Protein AF-A0A4Z2ED26-F1 (afdb_monomer_lite)

Secondary structure (DSSP, 8-state):
-------HHHHHHHHHH----TT-HHHHHHHHHHHHHHHHHHGGG--HHHHHHHHHHHHHHHHTTSS------TTTTT-TT--GGGGHHHHHHHHHHHHHHHHHTSGGGTTSS-HHHHHHHHHHHHHHHHHHHHHHHHTTS-TTTTSS----S--TT-HHHHHHHHHHHHHHHHHHHHH-TTSS-HHHHHHHHHHHHHHHHT-S-HHHHHHHHHHHHHTTSPP-

Foldseek 3Di:
DQDDDDDPVNLVVCLVPDDFDPVDVVRLVVVLVVVLVVCLVCLLVDDLVRLVVVLVSLLSCVVVVSHDQDQPPVCVVVVVVDPCVLLSSLSSSLSSLVSSVCVCVDPVNVPVDDPVSVVSSVVSNVVSVVVSVVVVVVSQDDPVVPDDDDQDDDPPPCLVVLLVVLVVVLVVLQVVCVVPVPPDDPVRLVVNLVVLLVSLVNRPDPVSSVVSNVSSVCRPDPDD

Radius of gyration: 24.35 Å; chains: 1; bounding box: 48×48×73 Å

Organism: NCBI:txid230148

InterPro domains:
  IPR033265 Gem-associated protein 4 [PTHR15571] (1-219)

pLDDT: mean 79.12, std 15.15, range [31.62, 93.5]

Structure (mmCIF, N/CA/C/O backbone):
data_AF-A0A4Z2ED26-F1
#
_entry.id   AF-A0A4Z2ED26-F1
#
loop_
_atom_site.group_PDB
_atom_site.id
_atom_site.type_symbol
_atom_site.label_atom_id
_atom_site.label_alt_id
_atom_site.label_comp_id
_atom_site.label_asym_id
_atom_site.label_entity_id
_atom_site.label_seq_id
_atom_site.pdbx_PDB_ins_code
_atom_site.Cartn_x
_atom_site.Cartn_y
_atom_site.Cartn_z
_atom_site.occupancy
_atom_site.B_iso_or_equiv
_atom_site.auth_seq_id
_atom_site.auth_comp_id
_atom_site.auth_asym_id
_atom_site.auth_atom_id
_atom_site.pdbx_PDB_model_num
ATOM 1 N N . MET A 1 1 ? 15.091 1.367 -22.591 1.00 44.25 1 MET A N 1
ATOM 2 C CA . MET A 1 1 ? 14.458 0.558 -23.655 1.00 44.25 1 MET A CA 1
ATOM 3 C C . MET A 1 1 ? 13.152 0.011 -23.095 1.00 44.25 1 MET A C 1
ATOM 5 O O . MET A 1 1 ? 13.158 -0.549 -22.008 1.00 44.25 1 MET A O 1
ATOM 9 N N . GLU A 1 2 ? 12.028 0.287 -23.745 1.00 51.19 2 GLU A N 1
ATOM 10 C CA . GLU A 1 2 ? 10.680 0.079 -23.204 1.00 51.19 2 GLU A CA 1
ATOM 11 C C . GLU A 1 2 ? 10.112 -1.284 -23.676 1.00 51.19 2 GLU A C 1
ATOM 13 O O . GLU A 1 2 ? 9.515 -1.371 -24.739 1.00 51.19 2 GLU A O 1
ATOM 18 N N . VAL A 1 3 ? 10.304 -2.369 -22.909 1.00 52.06 3 VAL A N 1
ATOM 19 C CA . VAL A 1 3 ? 10.152 -3.768 -23.401 1.00 52.06 3 VAL A CA 1
ATOM 20 C C . VAL A 1 3 ? 8.697 -4.287 -23.479 1.00 52.06 3 VAL A C 1
ATOM 22 O O . VAL A 1 3 ? 8.450 -5.353 -24.023 1.00 52.06 3 VAL A O 1
ATOM 25 N N . CYS A 1 4 ? 7.691 -3.556 -22.984 1.00 54.16 4 CYS A N 1
ATOM 26 C CA . CYS A 1 4 ? 6.299 -4.057 -22.987 1.00 54.16 4 CYS A CA 1
ATOM 27 C C . CYS A 1 4 ? 5.235 -2.964 -23.190 1.00 54.16 4 CYS A C 1
ATOM 29 O O . CYS A 1 4 ? 5.036 -2.135 -22.301 1.00 54.16 4 CYS A O 1
ATOM 31 N N . VAL A 1 5 ? 4.567 -2.957 -24.348 1.00 62.47 5 VAL A N 1
ATOM 32 C CA . VAL A 1 5 ? 3.506 -2.004 -24.733 1.00 62.47 5 VAL A CA 1
ATOM 33 C C . VAL A 1 5 ? 2.159 -2.734 -24.725 1.00 62.47 5 VAL A C 1
ATOM 35 O O . VAL A 1 5 ? 1.570 -2.997 -25.766 1.00 62.47 5 VAL A O 1
ATOM 38 N N . ALA A 1 6 ? 1.673 -3.123 -23.547 1.00 67.56 6 ALA A N 1
ATOM 39 C CA . ALA A 1 6 ? 0.309 -3.637 -23.438 1.00 67.56 6 ALA A CA 1
ATOM 40 C C . ALA A 1 6 ? -0.688 -2.467 -23.546 1.00 67.56 6 ALA A C 1
ATOM 42 O O . ALA A 1 6 ? -0.529 -1.450 -22.860 1.00 67.56 6 ALA A O 1
ATOM 43 N N . SER A 1 7 ? -1.695 -2.599 -24.415 1.00 80.25 7 SER A N 1
ATOM 44 C CA . SER A 1 7 ? -2.823 -1.664 -24.486 1.00 80.25 7 SER A CA 1
ATOM 45 C C . SER A 1 7 ? -3.752 -1.840 -23.280 1.00 80.25 7 SER A C 1
ATOM 47 O O . SER A 1 7 ? -3.788 -2.904 -22.654 1.00 80.25 7 SER A O 1
ATOM 49 N N . ASP A 1 8 ? -4.550 -0.818 -22.966 1.00 79.12 8 ASP A N 1
ATOM 50 C CA . ASP A 1 8 ? -5.513 -0.890 -21.856 1.00 79.12 8 ASP A CA 1
ATOM 51 C C . ASP A 1 8 ? -6.609 -1.941 -22.103 1.00 79.12 8 ASP A C 1
ATOM 53 O O . ASP A 1 8 ? -7.087 -2.581 -21.160 1.00 79.12 8 ASP A O 1
ATOM 57 N N . SER A 1 9 ? -6.959 -2.177 -23.374 1.00 83.88 9 SER A N 1
ATOM 58 C CA . SER A 1 9 ? -7.877 -3.243 -23.785 1.00 83.88 9 SER A CA 1
ATOM 59 C C . SER A 1 9 ? -7.298 -4.626 -23.494 1.00 83.88 9 SER A C 1
ATOM 61 O O . SER A 1 9 ? -7.953 -5.426 -22.831 1.00 83.88 9 SER A O 1
ATOM 63 N N . LEU A 1 10 ? -6.046 -4.879 -23.893 1.00 84.25 10 LEU A N 1
ATOM 64 C CA . LEU A 1 10 ? -5.367 -6.147 -23.635 1.00 84.25 10 LEU A CA 1
ATOM 65 C C . LEU A 1 10 ? -5.203 -6.389 -22.132 1.00 84.25 10 LEU A C 1
ATOM 67 O O . LEU A 1 10 ? -5.524 -7.471 -21.652 1.00 84.25 10 LEU A O 1
ATOM 71 N N . CYS A 1 11 ? -4.772 -5.374 -21.378 1.00 82.50 11 CYS A N 1
ATOM 72 C CA . CYS A 1 11 ? -4.668 -5.452 -19.921 1.00 82.50 11 CYS A CA 1
ATOM 73 C C . CYS A 1 11 ? -6.018 -5.816 -19.283 1.00 82.50 11 CYS A C 1
ATOM 75 O O . CYS A 1 11 ? -6.097 -6.692 -18.421 1.00 82.50 11 CYS A O 1
ATOM 77 N N . SER A 1 12 ? -7.102 -5.191 -19.746 1.00 85.12 12 SER A N 1
ATOM 78 C CA . SER A 1 12 ? -8.444 -5.469 -19.237 1.00 85.12 12 SER A CA 1
ATOM 79 C C . SER A 1 12 ? -8.924 -6.876 -19.573 1.00 85.12 12 SER A C 1
ATOM 81 O O . SER A 1 12 ? -9.471 -7.529 -18.686 1.00 85.12 12 SER A O 1
ATOM 83 N N . SER A 1 13 ? -8.672 -7.363 -20.790 1.00 88.62 13 SER A N 1
ATOM 84 C CA . SER A 1 13 ? -8.974 -8.743 -21.185 1.00 88.62 13 SER A CA 1
ATOM 85 C C . SER A 1 13 ? -8.155 -9.755 -20.385 1.00 88.62 13 SER A C 1
ATOM 87 O O . SER A 1 13 ? -8.716 -10.717 -19.874 1.00 88.62 13 SER A O 1
ATOM 89 N N . MET A 1 14 ? -6.851 -9.522 -20.202 1.00 89.19 14 MET A N 1
ATOM 90 C CA . MET A 1 14 ? -5.991 -10.399 -19.400 1.00 89.19 14 MET A CA 1
ATOM 91 C C . MET A 1 14 ? -6.465 -10.482 -17.948 1.00 89.19 14 MET A C 1
ATOM 93 O O . MET A 1 14 ? -6.533 -11.573 -17.392 1.00 89.19 14 MET A O 1
ATOM 97 N N . LEU A 1 15 ? -6.833 -9.347 -17.343 1.00 86.88 15 LEU A N 1
ATOM 98 C CA . LEU A 1 15 ? -7.369 -9.313 -15.980 1.00 86.88 15 LEU A CA 1
ATOM 99 C C . LEU A 1 15 ? -8.742 -9.987 -15.871 1.00 86.88 15 LEU A C 1
ATOM 101 O O . LEU A 1 15 ? -9.016 -10.609 -14.852 1.00 86.88 15 LEU A O 1
ATOM 105 N N . ALA A 1 16 ? -9.594 -9.873 -16.893 1.00 87.69 16 ALA A N 1
ATOM 106 C CA . ALA A 1 16 ? -10.905 -10.525 -16.917 1.00 87.69 16 ALA A CA 1
ATOM 107 C C . ALA A 1 16 ?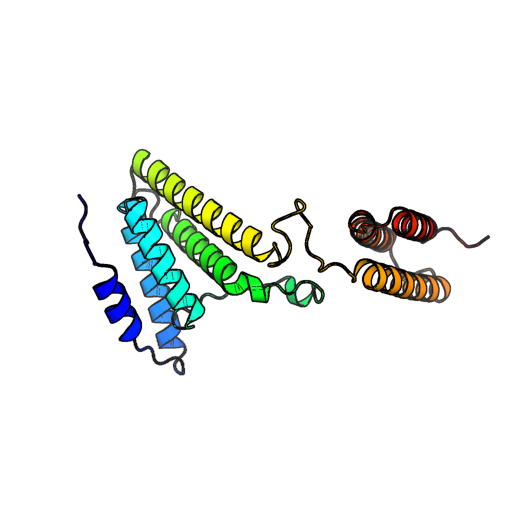 -10.800 -12.051 -17.079 1.00 87.69 16 ALA A C 1
ATOM 109 O O . ALA A 1 16 ? -11.601 -12.785 -16.507 1.00 87.69 16 ALA A O 1
ATOM 110 N N . SER A 1 17 ? -9.804 -12.522 -17.830 1.00 89.56 17 SER A N 1
ATOM 111 C CA . SER A 1 17 ? -9.561 -13.950 -18.062 1.00 89.56 17 SER A CA 1
ATOM 112 C C . SER A 1 17 ? -8.717 -14.615 -16.971 1.00 89.56 17 SER A C 1
ATOM 114 O O . SER A 1 17 ? -8.594 -15.840 -16.957 1.00 89.56 17 SER A O 1
ATOM 116 N N . LEU A 1 18 ? -8.102 -13.838 -16.074 1.00 90.06 18 LEU A N 1
ATOM 117 C CA . LEU A 1 18 ? -7.271 -14.372 -15.002 1.00 90.06 18 LEU A CA 1
ATOM 118 C C . LEU A 1 18 ? -8.138 -15.135 -13.993 1.00 90.06 18 LEU A C 1
ATOM 120 O O . LEU A 1 18 ? -8.914 -14.544 -13.244 1.00 90.06 18 LEU A O 1
ATOM 124 N N . SER A 1 19 ? -7.955 -16.453 -13.940 1.00 86.62 19 SER A N 1
ATOM 125 C CA . SER A 1 19 ? -8.603 -17.330 -12.967 1.00 86.62 19 SER A CA 1
ATOM 126 C C . SER A 1 19 ? -7.571 -17.896 -12.000 1.00 86.62 19 SER A C 1
ATOM 128 O O . SER A 1 19 ? -6.520 -18.392 -12.407 1.00 86.62 19 SER A O 1
ATOM 130 N N . LEU A 1 20 ? -7.878 -17.816 -10.710 1.00 87.12 20 LEU A N 1
ATOM 131 C CA . LEU A 1 20 ? -7.061 -18.342 -9.626 1.00 87.12 20 LEU A CA 1
ATOM 132 C C . LEU A 1 20 ? -7.967 -19.159 -8.710 1.00 87.12 20 LEU A C 1
ATOM 134 O O . LEU A 1 20 ? -9.018 -18.675 -8.287 1.00 87.12 20 LEU A O 1
ATOM 138 N N . ASP A 1 21 ? -7.563 -20.383 -8.378 1.00 84.00 21 ASP A N 1
ATOM 139 C CA . ASP A 1 21 ? -8.302 -21.192 -7.410 1.00 84.00 21 ASP A CA 1
ATOM 140 C C . ASP A 1 21 ? -8.094 -20.645 -5.991 1.00 84.00 21 ASP A C 1
ATOM 142 O O . ASP A 1 21 ? -7.131 -20.971 -5.297 1.00 84.00 21 ASP A O 1
ATOM 146 N N . ARG A 1 22 ? -9.026 -19.793 -5.562 1.00 82.19 22 ARG A N 1
ATOM 147 C CA . ARG A 1 22 ? -9.004 -19.107 -4.261 1.00 82.19 22 ARG A CA 1
ATOM 148 C C . ARG A 1 22 ? -9.249 -20.041 -3.079 1.00 82.19 22 ARG A C 1
ATOM 150 O O . ARG A 1 22 ? -9.033 -19.630 -1.942 1.00 82.19 22 ARG A O 1
ATOM 157 N N . ARG A 1 23 ? -9.720 -21.269 -3.326 1.00 83.56 23 ARG A N 1
ATOM 158 C CA . ARG A 1 23 ? -9.947 -22.271 -2.273 1.00 83.56 23 ARG A CA 1
ATOM 159 C C . ARG A 1 23 ? -8.646 -22.955 -1.868 1.00 83.56 23 ARG A C 1
ATOM 161 O O . ARG A 1 23 ? -8.572 -23.521 -0.783 1.00 83.56 23 ARG A O 1
ATOM 168 N N . ARG A 1 24 ? -7.621 -22.886 -2.724 1.00 84.00 24 ARG A N 1
ATOM 169 C CA . ARG A 1 24 ? -6.299 -23.456 -2.475 1.00 84.00 24 ARG A CA 1
ATOM 170 C C . ARG A 1 24 ? -5.335 -22.365 -2.001 1.00 84.00 24 ARG A C 1
ATOM 172 O O . ARG A 1 24 ? -4.843 -21.599 -2.833 1.00 84.00 24 ARG A O 1
ATOM 179 N N . PRO A 1 25 ? -5.023 -22.289 -0.693 1.00 82.19 25 PRO A N 1
ATOM 180 C CA . PRO A 1 25 ? -4.182 -21.220 -0.152 1.00 82.19 25 PRO A CA 1
ATOM 181 C C . PRO A 1 25 ? -2.796 -21.180 -0.809 1.00 82.19 25 PRO A C 1
ATOM 183 O O . PRO A 1 25 ? -2.297 -20.097 -1.102 1.00 82.19 25 PRO A O 1
ATOM 186 N N . ASP A 1 26 ? -2.222 -22.336 -1.151 1.00 85.19 26 ASP A N 1
ATOM 187 C CA . ASP A 1 26 ? -0.919 -22.421 -1.823 1.00 85.19 26 ASP A CA 1
ATOM 188 C C . ASP A 1 26 ? -0.900 -21.715 -3.182 1.00 85.19 26 ASP A C 1
ATOM 190 O O . ASP A 1 26 ? 0.080 -21.055 -3.522 1.00 85.19 26 ASP A O 1
ATOM 194 N N . HIS A 1 27 ? -1.988 -21.809 -3.956 1.00 85.25 27 HIS A N 1
ATOM 195 C CA . HIS A 1 27 ? -2.083 -21.165 -5.268 1.00 85.25 27 HIS A CA 1
ATOM 196 C C . HIS A 1 27 ? -2.115 -19.645 -5.118 1.00 85.25 27 HIS A C 1
ATOM 198 O O . HIS A 1 27 ? -1.430 -18.928 -5.847 1.00 85.25 27 HIS A O 1
ATOM 204 N N . VAL A 1 28 ? -2.871 -19.157 -4.133 1.00 83.44 28 VAL A N 1
ATOM 205 C CA . VAL A 1 28 ? -2.961 -17.730 -3.818 1.00 83.44 28 VAL A CA 1
ATOM 206 C C . VAL A 1 28 ? -1.620 -17.193 -3.324 1.00 83.44 28 VAL A C 1
ATOM 208 O O . VAL A 1 28 ? -1.163 -16.154 -3.797 1.00 83.44 28 VAL A O 1
ATOM 211 N N . VAL A 1 29 ? -0.943 -17.921 -2.435 1.00 84.69 29 VAL A N 1
ATOM 212 C CA . VAL A 1 29 ? 0.383 -17.547 -1.927 1.00 84.69 29 VAL A CA 1
ATOM 213 C C . VAL A 1 29 ? 1.425 -17.539 -3.045 1.00 84.69 29 VAL A C 1
ATOM 215 O O . VAL A 1 29 ? 2.211 -16.593 -3.135 1.00 84.69 29 VAL A O 1
ATOM 218 N N . LEU A 1 30 ? 1.440 -18.561 -3.904 1.00 88.50 30 LEU A N 1
ATOM 219 C CA . LEU A 1 30 ? 2.375 -18.641 -5.025 1.00 88.50 30 LEU A CA 1
ATOM 220 C C . LEU A 1 30 ? 2.145 -17.500 -6.021 1.00 88.50 30 LEU A C 1
ATOM 222 O O . LEU A 1 30 ? 3.109 -16.865 -6.448 1.00 88.50 30 LEU A O 1
ATOM 226 N N . PHE A 1 31 ? 0.882 -17.191 -6.328 1.00 90.25 31 PHE A N 1
ATOM 227 C CA . PHE A 1 31 ? 0.524 -16.054 -7.171 1.00 90.25 31 PHE A CA 1
ATOM 228 C C . PHE A 1 31 ? 0.994 -14.727 -6.558 1.00 90.25 31 PHE A C 1
ATOM 230 O O . PHE A 1 31 ? 1.699 -13.969 -7.224 1.00 90.25 31 PHE A O 1
ATOM 237 N N . SER A 1 32 ? 0.702 -14.471 -5.276 1.00 89.56 32 SER A N 1
ATOM 238 C CA . SER A 1 32 ? 1.150 -13.256 -4.579 1.00 89.56 32 SER A CA 1
ATOM 239 C C . SER A 1 32 ? 2.678 -13.118 -4.560 1.00 89.56 32 SER A C 1
ATOM 241 O O . SER A 1 32 ? 3.199 -12.028 -4.800 1.00 89.56 32 SER A O 1
ATOM 243 N N . LYS A 1 33 ? 3.413 -14.216 -4.330 1.00 89.50 33 LYS A N 1
ATOM 244 C CA . LYS A 1 33 ? 4.885 -14.236 -4.403 1.00 89.50 33 LYS A CA 1
ATOM 245 C C . LYS A 1 33 ? 5.386 -13.944 -5.817 1.00 89.50 33 LYS A C 1
ATOM 247 O O . LYS A 1 33 ? 6.295 -13.136 -5.979 1.00 89.50 33 LYS A O 1
ATOM 252 N N . GLY A 1 34 ? 4.783 -14.561 -6.833 1.00 92.31 34 GLY A N 1
ATOM 253 C CA . GLY A 1 34 ? 5.127 -14.324 -8.235 1.00 92.31 34 GLY A CA 1
ATOM 254 C C . GLY A 1 34 ? 4.923 -12.865 -8.642 1.00 92.31 34 GLY A C 1
ATOM 255 O O . GLY A 1 34 ? 5.813 -12.265 -9.242 1.00 92.31 34 GLY A O 1
ATOM 256 N N . VAL A 1 35 ? 3.801 -12.261 -8.241 1.00 93.00 35 VAL A N 1
ATOM 257 C CA . VAL A 1 35 ? 3.529 -10.831 -8.457 1.00 93.00 35 VAL A CA 1
ATOM 258 C C . VAL A 1 35 ? 4.574 -9.957 -7.762 1.00 93.00 35 VAL A C 1
ATOM 260 O O . VAL A 1 35 ? 5.080 -9.022 -8.377 1.00 93.00 35 VAL A O 1
ATOM 263 N N . LEU A 1 36 ? 4.943 -10.265 -6.515 1.00 91.31 36 LEU A N 1
ATOM 264 C CA . LEU A 1 36 ? 5.977 -9.524 -5.786 1.00 91.31 36 LEU A CA 1
ATOM 265 C C . LEU A 1 36 ? 7.333 -9.566 -6.509 1.00 91.31 36 LEU A C 1
ATOM 267 O O . LEU A 1 36 ? 7.963 -8.526 -6.701 1.00 91.31 36 LEU A O 1
ATOM 271 N N . VAL A 1 37 ? 7.757 -10.751 -6.954 1.00 91.69 37 VAL A N 1
ATOM 272 C CA . VAL A 1 37 ? 9.003 -10.920 -7.717 1.00 91.69 37 VAL A CA 1
ATOM 273 C C . VAL A 1 37 ? 8.936 -10.145 -9.035 1.00 91.69 37 VAL A C 1
ATOM 275 O O . VAL A 1 37 ? 9.836 -9.356 -9.327 1.00 91.69 37 VAL A O 1
ATOM 278 N N . ALA A 1 38 ? 7.845 -10.279 -9.792 1.00 92.38 38 ALA A N 1
ATOM 279 C CA . ALA A 1 38 ? 7.652 -9.541 -11.039 1.00 92.38 38 ALA A CA 1
ATOM 280 C C . ALA A 1 38 ? 7.699 -8.017 -10.822 1.00 92.38 38 ALA A C 1
ATOM 282 O O . ALA A 1 38 ? 8.288 -7.291 -11.627 1.00 92.38 38 ALA A O 1
ATOM 283 N N . LEU A 1 39 ? 7.142 -7.514 -9.716 1.00 91.88 39 LEU A N 1
ATOM 284 C CA . LEU A 1 39 ? 7.223 -6.096 -9.359 1.00 91.88 39 LEU A CA 1
ATOM 285 C C . LEU A 1 39 ? 8.662 -5.647 -9.112 1.00 91.88 39 LEU A C 1
ATOM 287 O O . LEU A 1 39 ? 9.077 -4.635 -9.672 1.00 91.88 39 LEU A O 1
ATOM 291 N N . THR A 1 40 ? 9.439 -6.406 -8.337 1.00 89.56 40 THR A N 1
ATOM 292 C CA . THR A 1 40 ? 10.854 -6.069 -8.093 1.00 89.56 40 THR A CA 1
ATOM 293 C C . THR A 1 40 ? 11.709 -6.063 -9.357 1.00 89.56 40 THR A C 1
ATOM 295 O O . THR A 1 40 ? 12.622 -5.250 -9.465 1.00 89.56 40 THR A O 1
ATOM 298 N N . GLN A 1 41 ? 11.387 -6.907 -10.339 1.00 88.62 41 GLN A N 1
ATOM 299 C CA . GLN A 1 41 ? 12.101 -6.967 -11.617 1.00 88.62 41 GLN A CA 1
ATOM 300 C C . GLN A 1 41 ? 11.675 -5.865 -12.597 1.00 88.62 41 GLN A C 1
ATOM 302 O O . GLN A 1 41 ? 12.471 -5.424 -13.424 1.00 88.62 41 GLN A O 1
ATOM 307 N N . THR A 1 42 ? 10.423 -5.409 -12.526 1.00 88.88 42 THR A N 1
ATOM 308 C CA . THR A 1 42 ? 9.877 -4.414 -13.465 1.00 88.88 42 THR A CA 1
ATOM 309 C C . THR A 1 42 ? 10.070 -2.981 -12.995 1.00 88.88 42 THR A C 1
ATOM 311 O O . THR A 1 42 ? 10.399 -2.121 -13.814 1.00 88.88 42 THR A O 1
ATOM 314 N N . LEU A 1 43 ? 9.920 -2.721 -11.693 1.00 89.06 43 LEU A N 1
ATOM 315 C CA . LEU A 1 43 ? 9.990 -1.388 -11.093 1.00 89.06 43 LEU A CA 1
ATOM 316 C C . LEU A 1 43 ? 11.235 -0.583 -11.520 1.00 89.06 43 LEU A C 1
ATOM 318 O O . LEU A 1 43 ? 11.059 0.570 -11.921 1.00 89.06 43 LEU A O 1
ATOM 322 N N . PRO A 1 44 ? 12.462 -1.143 -11.534 1.00 89.19 44 PRO A N 1
ATOM 323 C CA . PRO A 1 44 ? 13.648 -0.373 -11.907 1.00 89.19 44 PRO A CA 1
ATOM 324 C C . PRO A 1 44 ? 13.684 0.062 -13.375 1.00 89.19 44 PRO A C 1
ATOM 326 O O . PRO A 1 44 ? 14.336 1.045 -13.715 1.00 89.19 44 PRO A O 1
ATOM 329 N N . CYS A 1 45 ? 12.957 -0.643 -14.242 1.00 86.94 45 CYS A N 1
ATOM 330 C CA . CYS A 1 45 ? 12.921 -0.402 -15.684 1.00 86.94 45 CYS A CA 1
ATOM 331 C C . CYS A 1 45 ? 11.622 0.287 -16.140 1.00 86.94 45 CYS A C 1
ATOM 333 O O . CYS A 1 45 ? 11.450 0.572 -17.328 1.00 86.94 45 CYS A O 1
ATOM 335 N N . CYS A 1 46 ? 10.678 0.540 -15.228 1.00 87.44 46 CYS A N 1
ATOM 336 C CA . CYS A 1 46 ? 9.399 1.155 -15.560 1.00 87.44 46 CYS A CA 1
ATOM 337 C C . CYS A 1 46 ? 9.545 2.656 -15.838 1.00 87.44 46 CYS A C 1
ATOM 339 O O . CYS A 1 46 ? 10.177 3.388 -15.083 1.00 87.44 46 CYS A O 1
ATOM 341 N N . SER A 1 47 ? 8.869 3.154 -16.873 1.00 89.56 47 SER A N 1
ATOM 342 C CA . SER A 1 47 ? 8.552 4.580 -16.976 1.00 89.56 47 SER A CA 1
ATOM 343 C C . SER A 1 47 ? 7.415 4.946 -16.014 1.00 89.56 47 SER A C 1
ATOM 345 O O . SER A 1 47 ? 6.640 4.084 -15.595 1.00 89.56 47 SER A O 1
ATOM 347 N N . ALA A 1 48 ? 7.275 6.232 -15.676 1.00 89.00 48 ALA A N 1
ATOM 348 C CA . ALA A 1 48 ? 6.237 6.696 -14.749 1.00 89.00 48 ALA A CA 1
ATOM 349 C C . ALA A 1 48 ? 4.810 6.347 -15.219 1.00 89.00 48 ALA A C 1
ATOM 351 O O . ALA A 1 48 ? 3.970 5.939 -14.418 1.00 89.00 48 ALA A O 1
ATOM 352 N N . SER A 1 49 ? 4.538 6.436 -16.525 1.00 88.50 49 SER A N 1
ATOM 353 C CA . SER A 1 49 ? 3.234 6.090 -17.107 1.00 88.50 49 SER A CA 1
ATOM 354 C C . SER A 1 49 ? 2.932 4.589 -17.030 1.00 88.50 49 SER A C 1
ATOM 356 O O . SER A 1 49 ? 1.800 4.193 -16.749 1.00 88.50 49 SER A O 1
ATOM 358 N N . ARG A 1 50 ? 3.935 3.729 -17.252 1.00 87.25 50 ARG A N 1
ATOM 359 C CA . ARG A 1 50 ? 3.804 2.271 -17.090 1.00 87.25 50 ARG A CA 1
ATOM 360 C C . ARG A 1 50 ? 3.624 1.886 -15.637 1.00 87.25 50 ARG A C 1
ATOM 362 O O . ARG A 1 50 ? 2.773 1.057 -15.342 1.00 87.25 50 ARG A O 1
ATOM 369 N N . TRP A 1 51 ? 4.385 2.515 -14.749 1.00 91.19 51 TRP A N 1
ATOM 370 C CA . TRP A 1 51 ? 4.248 2.303 -13.318 1.00 91.19 51 TRP A CA 1
ATOM 371 C C . TRP A 1 51 ? 2.827 2.634 -12.854 1.00 91.19 51 TRP A C 1
ATOM 373 O O . TRP A 1 51 ? 2.186 1.802 -12.222 1.00 91.19 51 TRP A O 1
ATOM 383 N N . ARG A 1 52 ? 2.266 3.770 -13.287 1.00 90.12 52 ARG A N 1
ATOM 384 C CA . ARG A 1 52 ? 0.868 4.128 -13.002 1.00 90.12 52 ARG A CA 1
ATOM 385 C C . ARG A 1 52 ? -0.138 3.096 -13.528 1.00 90.12 52 ARG A C 1
ATOM 387 O O . ARG A 1 52 ? -1.058 2.720 -12.805 1.00 90.12 52 ARG A O 1
ATOM 394 N N . ARG A 1 53 ? 0.045 2.595 -14.756 1.00 87.50 53 ARG A N 1
ATOM 395 C CA . ARG A 1 53 ? -0.803 1.523 -15.319 1.00 87.50 53 ARG A CA 1
ATOM 396 C C . ARG A 1 53 ? -0.701 0.224 -14.517 1.00 87.50 53 ARG A C 1
ATOM 398 O O . ARG A 1 53 ? -1.723 -0.394 -14.230 1.00 87.50 53 ARG A O 1
ATOM 405 N N . LEU A 1 54 ? 0.510 -0.156 -14.108 1.00 90.56 54 LEU A N 1
ATOM 406 C CA . LEU A 1 54 ? 0.752 -1.333 -13.277 1.00 90.56 54 LEU A CA 1
ATOM 407 C C . LEU A 1 54 ? 0.090 -1.192 -11.903 1.00 90.56 54 LEU A C 1
ATOM 409 O O . LEU A 1 54 ? -0.607 -2.107 -11.477 1.00 90.56 54 LEU A O 1
ATOM 413 N N . LEU A 1 55 ? 0.207 -0.030 -11.255 1.00 92.00 55 LEU A N 1
ATOM 414 C CA . LEU A 1 55 ? -0.517 0.266 -10.015 1.00 92.00 55 LEU A CA 1
ATOM 415 C C . LEU A 1 55 ? -2.037 0.140 -10.202 1.00 92.00 55 LEU A C 1
ATOM 417 O O . LEU A 1 55 ? -2.713 -0.418 -9.342 1.00 92.00 55 LEU A O 1
ATOM 421 N N . GLY A 1 56 ? -2.581 0.597 -11.335 1.00 91.44 56 GLY A N 1
ATOM 422 C CA . GLY A 1 56 ? -3.992 0.398 -11.686 1.00 91.44 56 GLY A CA 1
ATOM 423 C C . GLY A 1 56 ? -4.388 -1.082 -11.786 1.00 91.44 56 GLY A C 1
ATOM 424 O O . GLY A 1 56 ? -5.412 -1.487 -11.234 1.00 91.44 56 GLY A O 1
ATOM 425 N N . ALA A 1 57 ? -3.559 -1.911 -12.426 1.00 91.31 57 ALA A N 1
ATOM 426 C CA . ALA A 1 57 ? -3.779 -3.356 -12.501 1.00 91.31 57 ALA A CA 1
ATOM 427 C C . ALA A 1 57 ? -3.703 -4.027 -11.117 1.00 91.31 57 ALA A C 1
ATOM 429 O O . ALA A 1 57 ? -4.576 -4.823 -10.772 1.00 91.31 57 ALA A O 1
ATOM 430 N N . LEU A 1 58 ? -2.720 -3.658 -10.288 1.00 92.88 58 LEU A N 1
ATOM 431 C CA . LEU A 1 58 ? -2.591 -4.160 -8.916 1.00 92.88 58 LEU A CA 1
ATOM 432 C C . LEU A 1 58 ? -3.809 -3.802 -8.062 1.00 92.88 58 LEU A C 1
ATOM 434 O O . LEU A 1 58 ? -4.337 -4.669 -7.369 1.00 92.88 58 LEU A O 1
ATOM 438 N N . ARG A 1 59 ? -4.309 -2.562 -8.156 1.00 92.31 59 ARG A N 1
ATOM 439 C CA . ARG A 1 59 ? -5.540 -2.145 -7.465 1.00 92.31 59 ARG A CA 1
ATOM 440 C C . ARG A 1 59 ? -6.730 -3.020 -7.851 1.00 92.31 59 ARG A C 1
ATOM 442 O O . ARG A 1 59 ? -7.468 -3.445 -6.968 1.00 92.31 59 ARG A O 1
ATOM 449 N N . ARG A 1 60 ? -6.884 -3.347 -9.141 1.00 91.50 60 ARG A N 1
ATOM 450 C CA . ARG A 1 60 ? -7.940 -4.256 -9.631 1.00 91.50 60 ARG A CA 1
ATOM 451 C C . ARG A 1 60 ? -7.778 -5.683 -9.103 1.00 91.50 60 ARG A C 1
ATOM 453 O O . ARG A 1 60 ? -8.766 -6.322 -8.749 1.00 91.50 60 ARG A O 1
ATOM 460 N N . LEU A 1 61 ? -6.551 -6.195 -9.031 1.00 91.25 61 LEU A N 1
ATOM 461 C CA . LEU A 1 61 ? -6.285 -7.526 -8.475 1.00 91.25 61 LEU A CA 1
ATOM 462 C C . LEU A 1 61 ? -6.572 -7.589 -6.968 1.00 91.25 61 LEU A C 1
ATOM 464 O O . LEU A 1 61 ? -7.121 -8.579 -6.484 1.00 91.25 61 LEU A O 1
ATOM 468 N N . ILE A 1 62 ? -6.243 -6.524 -6.234 1.00 89.38 62 ILE A N 1
ATOM 469 C CA . ILE A 1 62 ? -6.531 -6.400 -4.801 1.00 89.38 62 ILE A CA 1
ATOM 470 C C . ILE A 1 62 ? -8.043 -6.295 -4.566 1.00 89.38 62 ILE A C 1
ATOM 472 O O . ILE A 1 62 ? -8.575 -7.007 -3.714 1.00 89.38 62 ILE A O 1
ATOM 476 N N . SER A 1 63 ? -8.751 -5.447 -5.320 1.00 87.25 63 SER A N 1
ATOM 477 C CA . SER A 1 63 ? -10.195 -5.238 -5.142 1.00 87.25 63 SER A CA 1
ATOM 478 C C . SER A 1 63 ? -11.035 -6.447 -5.562 1.00 87.25 63 SER A C 1
ATOM 480 O O . SER A 1 63 ? -12.024 -6.757 -4.905 1.00 87.25 63 SER A O 1
ATOM 482 N N . SER A 1 64 ? -10.613 -7.188 -6.592 1.00 86.19 64 SER A N 1
ATOM 483 C CA . SER A 1 64 ? -11.231 -8.471 -6.975 1.00 86.19 64 SER A CA 1
ATOM 484 C C . SER A 1 64 ? -10.906 -9.618 -6.007 1.00 86.19 64 SER A C 1
ATOM 486 O O . SER A 1 64 ? -11.527 -10.683 -6.066 1.00 86.19 64 SER A O 1
ATOM 488 N N . GLY A 1 65 ? -9.944 -9.423 -5.098 1.00 81.00 65 GLY A N 1
ATOM 489 C CA . GLY A 1 65 ? -9.465 -10.440 -4.163 1.00 81.00 65 GLY A CA 1
ATOM 490 C C . GLY A 1 65 ? -8.666 -11.569 -4.822 1.00 81.00 65 GLY A C 1
ATOM 491 O O . GLY A 1 65 ? -8.524 -12.632 -4.219 1.00 81.00 65 GLY A O 1
ATOM 492 N N . LEU A 1 66 ? -8.170 -11.351 -6.045 1.00 84.06 66 LEU A N 1
ATOM 493 C CA . LEU A 1 66 ? -7.244 -12.252 -6.741 1.00 84.06 66 LEU A CA 1
ATOM 494 C C . LEU A 1 66 ? -5.818 -12.127 -6.199 1.00 84.06 66 LEU A C 1
ATOM 496 O O . LEU A 1 66 ? -5.102 -13.119 -6.109 1.00 84.06 66 LEU A O 1
ATOM 500 N N . LEU A 1 67 ? -5.414 -10.917 -5.807 1.00 86.44 67 LEU A N 1
ATOM 501 C CA . LEU A 1 67 ? -4.147 -10.678 -5.129 1.00 86.44 67 LEU A CA 1
ATOM 502 C C . LEU A 1 67 ? -4.397 -10.511 -3.634 1.00 86.44 67 LEU A C 1
ATOM 504 O O . LEU A 1 67 ? -4.844 -9.460 -3.170 1.00 86.44 67 LEU A O 1
ATOM 508 N N . HIS A 1 68 ? -4.095 -11.564 -2.878 1.00 83.19 68 HIS A N 1
ATOM 509 C CA . HIS A 1 68 ? -4.152 -11.498 -1.428 1.00 83.19 68 HIS A CA 1
ATOM 510 C C . HIS A 1 68 ? -2.870 -10.862 -0.894 1.00 83.19 68 HIS A C 1
ATOM 512 O O . HIS A 1 68 ? -1.786 -11.445 -0.986 1.00 83.19 68 HIS A O 1
ATOM 518 N N . VAL A 1 69 ? -3.015 -9.670 -0.321 1.00 78.12 69 VAL A N 1
ATOM 519 C CA . VAL A 1 69 ? -1.974 -9.016 0.470 1.00 78.12 69 VAL A CA 1
ATOM 520 C C . VAL A 1 69 ? -2.499 -8.920 1.898 1.00 78.12 69 VAL A C 1
ATOM 522 O O . VAL A 1 69 ? -3.520 -8.254 2.115 1.00 78.12 69 VAL A O 1
ATOM 525 N N . PRO A 1 70 ? -1.857 -9.590 2.867 1.00 69.50 70 PRO A N 1
ATOM 526 C CA . PRO A 1 70 ? -2.212 -9.404 4.258 1.00 69.50 70 PRO A CA 1
ATOM 527 C C . PRO A 1 70 ? -1.828 -7.976 4.635 1.00 69.50 70 PRO A C 1
ATOM 529 O O . PRO A 1 70 ? -0.671 -7.578 4.516 1.00 69.50 70 PRO A O 1
ATOM 532 N N . PHE A 1 71 ? -2.807 -7.195 5.065 1.00 68.12 71 PHE A N 1
ATOM 533 C CA . PHE A 1 71 ? -2.548 -5.970 5.799 1.00 68.12 71 PHE A CA 1
ATOM 534 C C . PHE A 1 71 ? -3.001 -6.279 7.220 1.00 68.12 71 PHE A C 1
ATOM 536 O O . PHE A 1 71 ? -4.193 -6.397 7.497 1.00 68.12 71 PHE A O 1
ATOM 543 N N . SER A 1 72 ? -2.030 -6.580 8.082 1.00 55.38 72 SER A N 1
ATOM 544 C CA . SER A 1 72 ? -2.295 -6.757 9.500 1.00 55.38 72 SER A CA 1
ATOM 545 C C . SER A 1 72 ? -2.561 -5.377 10.059 1.00 55.38 72 SER A C 1
ATOM 547 O O . SER A 1 72 ? -1.661 -4.551 10.205 1.00 55.38 72 SER A O 1
ATOM 549 N N . LEU A 1 73 ? -3.821 -5.122 10.347 1.00 57.28 73 LEU A N 1
ATOM 550 C CA . LEU A 1 73 ? -4.189 -4.027 11.203 1.00 57.28 73 LEU A CA 1
ATOM 551 C C . LEU A 1 73 ? -3.992 -4.482 12.650 1.00 57.28 73 LEU A C 1
ATOM 553 O O . LEU A 1 73 ? -4.962 -4.603 13.385 1.00 57.28 73 LEU A O 1
ATOM 557 N N . GLU A 1 74 ? -2.747 -4.777 13.036 1.00 50.41 74 GLU A N 1
ATOM 558 C CA . GLU A 1 74 ? -2.400 -5.259 14.386 1.00 50.41 74 GLU A CA 1
ATOM 559 C C . GLU A 1 74 ? -3.032 -4.384 15.479 1.00 50.41 74 GLU A C 1
ATOM 561 O O . GLU A 1 74 ? -3.391 -4.872 16.542 1.00 50.41 74 GLU A O 1
ATOM 566 N N . TYR A 1 75 ? -3.263 -3.105 15.163 1.00 53.66 75 TYR A N 1
ATOM 567 C CA . TYR A 1 75 ? -3.898 -2.134 16.039 1.00 53.66 75 TYR A CA 1
ATOM 568 C C . TYR A 1 75 ? -5.391 -1.862 15.787 1.00 53.66 75 TYR A C 1
ATOM 570 O O . TYR A 1 75 ? -5.999 -1.200 16.614 1.00 53.66 75 TYR A O 1
ATOM 578 N N . VAL A 1 76 ? -6.028 -2.342 14.708 1.00 58.28 76 VAL A N 1
ATOM 579 C CA . VAL A 1 76 ? -7.468 -2.052 14.470 1.00 58.28 76 VAL A CA 1
ATOM 580 C C . VAL A 1 76 ? -8.387 -2.846 15.365 1.00 58.28 76 VAL A C 1
ATOM 582 O O . VAL A 1 76 ? -9.420 -2.317 15.761 1.00 58.28 76 VAL A O 1
ATOM 585 N N . ASP A 1 77 ? -7.992 -4.053 15.758 1.00 54.81 77 ASP A N 1
ATOM 586 C CA . ASP A 1 77 ? -8.740 -4.790 16.778 1.00 54.81 77 ASP A CA 1
ATOM 587 C C . ASP A 1 77 ? -8.752 -4.017 18.116 1.00 54.81 77 ASP A C 1
ATOM 589 O O . ASP A 1 77 ? -9.692 -4.144 18.897 1.00 54.81 77 ASP A O 1
ATOM 593 N N . PHE A 1 78 ? -7.766 -3.133 18.333 1.00 58.94 78 PHE A N 1
ATOM 594 C CA . PHE A 1 78 ? -7.686 -2.199 19.463 1.00 58.94 78 PHE A CA 1
ATOM 595 C C . PHE A 1 78 ? -8.226 -0.786 19.152 1.00 58.94 78 PHE A C 1
ATOM 597 O O . PHE A 1 78 ? -8.258 0.066 20.038 1.00 58.94 78 PHE A O 1
ATOM 604 N N . LEU A 1 79 ? -8.672 -0.518 17.919 1.00 63.44 79 LEU A N 1
ATOM 605 C CA . LEU A 1 79 ? -9.232 0.766 17.477 1.00 63.44 79 LEU A CA 1
ATOM 606 C C . LEU A 1 79 ? -10.641 0.552 16.889 1.00 63.44 79 LEU A C 1
ATOM 608 O O . LEU A 1 79 ? -10.858 0.799 15.700 1.00 63.44 79 LEU A O 1
ATOM 612 N N . PRO A 1 80 ? -11.626 0.122 17.704 1.00 57.88 80 PRO A N 1
ATOM 613 C CA . PRO A 1 80 ? -12.962 -0.267 17.232 1.00 57.88 80 PRO A CA 1
ATOM 614 C C . PRO A 1 80 ? -13.747 0.882 16.582 1.00 57.88 80 PRO A C 1
ATOM 616 O O . PRO A 1 80 ? -14.675 0.641 15.814 1.00 57.88 80 PRO A O 1
ATOM 619 N N . LEU A 1 81 ? -13.366 2.130 16.870 1.00 58.12 81 LEU A N 1
ATOM 620 C CA . LEU A 1 81 ? -13.967 3.335 16.294 1.00 58.12 81 LEU A CA 1
ATOM 621 C C . LEU A 1 81 ? -13.366 3.717 14.926 1.00 58.12 81 LEU A C 1
ATOM 623 O O . LEU A 1 81 ? -13.877 4.618 14.266 1.00 58.12 81 LEU A O 1
ATOM 627 N N . LEU A 1 82 ? -12.291 3.050 14.487 1.00 64.38 82 LEU A N 1
ATOM 628 C CA . LEU A 1 82 ? -11.562 3.365 13.259 1.00 64.38 82 LEU A CA 1
ATOM 629 C C . LEU A 1 82 ? -11.843 2.306 12.181 1.00 64.38 82 LEU A C 1
ATOM 631 O O . LEU A 1 82 ? -11.152 1.290 12.085 1.00 64.38 82 LEU A O 1
ATOM 635 N N . ASP A 1 83 ? -12.843 2.540 11.324 1.00 69.94 83 ASP A N 1
ATOM 636 C CA . ASP A 1 83 ? -13.108 1.629 10.203 1.00 69.94 83 ASP A CA 1
ATOM 637 C C . ASP A 1 83 ? -12.102 1.827 9.056 1.00 69.94 83 ASP A C 1
ATOM 639 O O . ASP A 1 83 ? -12.349 2.509 8.056 1.00 69.94 83 ASP A O 1
ATOM 643 N N . LEU A 1 84 ? -10.942 1.179 9.182 1.00 74.12 84 LEU A N 1
ATOM 644 C CA . LEU A 1 84 ? -9.911 1.183 8.144 1.00 74.12 84 LEU A CA 1
ATOM 645 C C . LEU A 1 84 ? -10.247 0.289 6.938 1.00 74.12 84 LEU A C 1
ATOM 647 O O . LEU A 1 84 ? -9.496 0.287 5.956 1.00 74.12 84 LEU A O 1
ATOM 651 N N . ARG A 1 85 ? -11.378 -0.438 6.947 1.00 73.62 85 ARG A N 1
ATOM 652 C CA . ARG A 1 85 ? -11.782 -1.299 5.818 1.00 73.62 85 ARG A CA 1
ATOM 653 C C . ARG A 1 85 ? -12.041 -0.481 4.560 1.00 73.62 85 ARG A C 1
ATOM 655 O O . ARG A 1 85 ? -11.735 -0.960 3.468 1.00 73.62 85 ARG A O 1
ATOM 662 N N . ARG A 1 86 ? -12.520 0.762 4.705 1.00 77.44 86 ARG A N 1
ATOM 663 C CA . ARG A 1 86 ? -12.686 1.708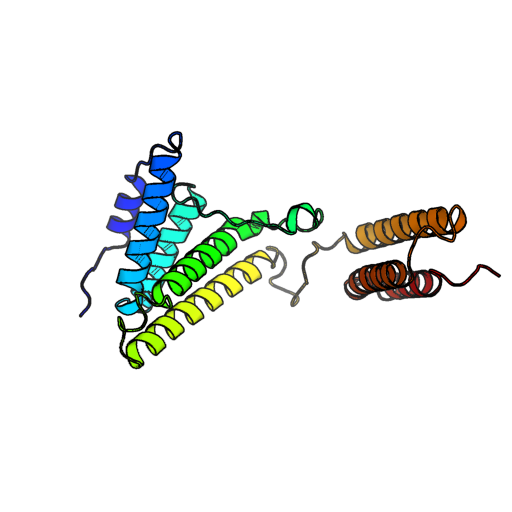 3.588 1.00 77.44 86 ARG A CA 1
ATOM 664 C C . ARG A 1 86 ? -11.380 1.913 2.815 1.00 77.44 86 ARG A C 1
ATOM 666 O O . ARG A 1 86 ? -11.400 1.967 1.592 1.00 77.44 86 ARG A O 1
ATOM 673 N N . PHE A 1 87 ? -10.251 1.932 3.520 1.00 83.62 87 PHE A N 1
ATOM 674 C CA . PHE A 1 87 ? -8.922 2.159 2.950 1.00 83.62 87 PHE A CA 1
ATOM 675 C C . PHE A 1 87 ? -8.169 0.861 2.628 1.00 83.62 87 PHE A C 1
ATOM 677 O O . PHE A 1 87 ? -7.019 0.911 2.189 1.00 83.62 87 PHE A O 1
ATOM 684 N N . ALA A 1 88 ? -8.794 -0.309 2.812 1.00 80.81 88 ALA A N 1
ATOM 685 C CA . ALA A 1 88 ? -8.133 -1.610 2.691 1.00 80.81 88 ALA A CA 1
ATOM 686 C C . ALA A 1 88 ? -7.421 -1.807 1.344 1.00 80.81 88 ALA A C 1
ATOM 688 O O . ALA A 1 88 ? -6.375 -2.446 1.295 1.00 80.81 88 ALA A O 1
ATOM 689 N N . GLY A 1 89 ? -7.958 -1.259 0.248 1.00 87.25 89 GLY A N 1
ATOM 690 C CA . GLY A 1 89 ? -7.318 -1.328 -1.069 1.00 87.25 89 GLY A CA 1
ATOM 691 C C . GLY A 1 89 ? -5.961 -0.620 -1.110 1.00 87.25 89 GLY A C 1
ATOM 692 O O . GLY A 1 89 ? -4.958 -1.230 -1.481 1.00 87.25 89 GLY A O 1
ATOM 693 N N . GLU A 1 90 ? -5.919 0.643 -0.680 1.00 89.44 90 GLU A N 1
ATOM 694 C CA . GLU A 1 90 ? -4.692 1.451 -0.675 1.00 89.44 90 GLU A CA 1
ATOM 695 C C . GLU A 1 90 ? -3.702 0.969 0.399 1.00 89.44 90 GLU A C 1
ATOM 697 O O . GLU A 1 90 ? -2.500 0.938 0.146 1.00 89.44 90 GLU A O 1
ATOM 702 N N . LEU A 1 91 ? -4.185 0.499 1.557 1.00 87.19 91 LEU A N 1
ATOM 703 C CA . LEU A 1 91 ? -3.338 -0.103 2.598 1.00 87.19 91 LEU A CA 1
ATOM 704 C C . LEU A 1 91 ? -2.692 -1.417 2.136 1.00 87.19 91 LEU A C 1
ATOM 706 O O . LEU A 1 91 ? -1.505 -1.647 2.349 1.00 87.19 91 LEU A O 1
ATOM 710 N N . ARG A 1 92 ? -3.441 -2.287 1.453 1.00 88.81 92 ARG A N 1
ATOM 711 C CA . ARG A 1 92 ? -2.875 -3.510 0.859 1.00 88.81 92 ARG A CA 1
ATOM 712 C C . ARG A 1 92 ? -1.850 -3.184 -0.222 1.00 88.81 92 ARG A C 1
ATOM 714 O O . ARG A 1 92 ? -0.811 -3.839 -0.292 1.00 88.81 92 ARG A O 1
ATOM 721 N N . LEU A 1 93 ? -2.117 -2.176 -1.052 1.00 92.38 93 LEU A N 1
ATOM 722 C CA . LEU A 1 93 ? -1.169 -1.735 -2.073 1.00 92.38 93 LEU A CA 1
ATOM 723 C C . LEU A 1 93 ? 0.112 -1.176 -1.440 1.00 92.38 93 LEU A C 1
ATOM 725 O O . LEU A 1 93 ? 1.203 -1.530 -1.884 1.00 92.38 93 LEU A O 1
ATOM 729 N N . SER A 1 94 ? 0.003 -0.366 -0.385 1.00 90.94 94 SER A N 1
ATOM 730 C CA . SER A 1 94 ? 1.170 0.195 0.303 1.00 90.94 94 SER A CA 1
ATOM 731 C C . SER A 1 94 ? 2.035 -0.894 0.940 1.00 90.94 94 SER A C 1
ATOM 733 O O . SER A 1 94 ? 3.254 -0.876 0.764 1.00 90.94 94 SER A O 1
ATOM 735 N N . VAL A 1 95 ? 1.421 -1.899 1.575 1.00 90.00 95 VAL A N 1
ATOM 736 C CA . VAL A 1 95 ? 2.134 -3.067 2.114 1.00 90.00 95 VAL A CA 1
ATOM 737 C C . VAL A 1 95 ? 2.838 -3.842 1.002 1.00 90.00 95 VAL A C 1
ATOM 739 O O . VAL A 1 95 ? 4.005 -4.199 1.154 1.00 90.00 95 VAL A O 1
ATOM 742 N N . LEU A 1 96 ? 2.180 -4.077 -0.136 1.00 91.75 96 LEU A N 1
ATOM 743 C CA . LEU A 1 96 ? 2.797 -4.765 -1.273 1.00 91.75 96 LEU A CA 1
ATOM 744 C C . LEU A 1 96 ? 4.029 -4.014 -1.797 1.00 91.75 96 LEU A C 1
ATOM 746 O O . LEU A 1 96 ? 5.073 -4.628 -2.022 1.00 91.75 96 LEU A O 1
ATOM 750 N N . LEU A 1 97 ? 3.923 -2.693 -1.964 1.00 92.69 97 LEU A N 1
ATOM 751 C CA . LEU A 1 97 ? 5.037 -1.860 -2.419 1.00 92.69 97 LEU A CA 1
ATOM 752 C C . LEU A 1 97 ? 6.175 -1.823 -1.398 1.00 92.69 97 LEU A C 1
ATOM 754 O O . LEU A 1 97 ? 7.339 -1.897 -1.789 1.00 92.69 97 LEU A O 1
ATOM 758 N N . LEU A 1 98 ? 5.854 -1.769 -0.104 1.00 91.12 98 LEU A N 1
ATOM 759 C CA . LEU A 1 98 ? 6.847 -1.861 0.961 1.00 91.12 98 LEU A CA 1
ATOM 760 C C . LEU A 1 98 ? 7.590 -3.199 0.904 1.00 91.12 98 LEU A C 1
ATOM 762 O O . LEU A 1 98 ? 8.815 -3.212 0.984 1.00 91.12 98 LEU A O 1
ATOM 766 N N . ARG A 1 99 ? 6.883 -4.318 0.709 1.00 90.75 99 ARG A N 1
ATOM 767 C CA . ARG A 1 99 ? 7.511 -5.641 0.548 1.00 90.75 99 ARG A CA 1
ATOM 768 C C . ARG A 1 99 ? 8.397 -5.704 -0.694 1.00 90.75 99 ARG A C 1
ATOM 770 O O . ARG A 1 99 ? 9.480 -6.281 -0.626 1.00 90.75 99 ARG A O 1
ATOM 777 N N . ALA A 1 100 ? 7.974 -5.095 -1.803 1.00 91.69 100 ALA A N 1
ATOM 778 C CA . ALA A 1 100 ? 8.782 -5.036 -3.020 1.00 91.69 100 ALA A CA 1
ATOM 779 C C . ALA A 1 100 ? 10.070 -4.237 -2.782 1.00 91.69 100 ALA A C 1
ATOM 781 O O . ALA A 1 100 ? 11.153 -4.686 -3.151 1.00 91.69 100 ALA A O 1
ATOM 782 N N . LEU A 1 101 ? 9.965 -3.092 -2.103 1.00 90.38 101 LEU A N 1
ATOM 783 C CA . LEU A 1 101 ? 11.119 -2.268 -1.761 1.00 90.38 101 LEU A CA 1
ATOM 784 C C . LEU A 1 101 ? 12.048 -2.972 -0.766 1.00 90.38 101 LEU A C 1
ATOM 786 O O . LEU A 1 101 ? 13.252 -2.949 -0.960 1.00 90.38 101 LEU A O 1
ATOM 790 N N . GLN A 1 102 ? 11.510 -3.646 0.254 1.00 90.12 102 GLN A N 1
ATOM 791 C CA . GLN A 1 102 ? 12.299 -4.438 1.206 1.00 90.12 102 GLN A CA 1
ATOM 792 C C . GLN A 1 102 ? 13.093 -5.547 0.512 1.00 90.12 102 GLN A C 1
ATOM 794 O O . GLN A 1 102 ? 14.259 -5.752 0.835 1.00 90.12 102 GLN A O 1
ATOM 799 N N . LEU A 1 103 ? 12.477 -6.247 -0.446 1.00 89.06 103 LEU A N 1
ATOM 800 C CA . LEU A 1 103 ? 13.159 -7.281 -1.221 1.00 89.06 103 LEU A CA 1
ATOM 801 C C . LEU A 1 103 ? 14.265 -6.676 -2.096 1.00 89.06 103 LEU A C 1
ATOM 803 O O . LEU A 1 103 ? 15.385 -7.182 -2.104 1.00 89.06 103 LEU A O 1
ATOM 807 N N . LEU A 1 104 ? 13.967 -5.567 -2.778 1.00 88.31 104 LEU A N 1
ATOM 808 C CA . LEU A 1 104 ? 14.924 -4.872 -3.636 1.00 88.31 104 LEU A CA 1
ATOM 809 C C . LEU A 1 104 ? 16.088 -4.276 -2.826 1.00 88.31 104 LEU A C 1
ATOM 811 O O . LEU A 1 104 ? 17.233 -4.388 -3.231 1.00 88.31 104 LEU A O 1
ATOM 815 N N . CYS A 1 105 ? 15.830 -3.699 -1.656 1.00 87.62 105 CYS A N 1
ATOM 816 C CA . CYS A 1 105 ? 16.856 -3.164 -0.757 1.00 87.62 105 CYS A CA 1
ATOM 817 C C . CYS A 1 105 ? 17.546 -4.243 0.098 1.00 87.62 105 CYS A C 1
ATOM 819 O O . CYS A 1 105 ? 18.410 -3.917 0.911 1.00 87.62 105 CYS A O 1
ATOM 821 N N . GLY A 1 106 ? 17.169 -5.515 -0.049 1.00 88.12 106 GLY A N 1
ATOM 822 C CA . GLY A 1 106 ? 17.801 -6.621 0.657 1.00 88.12 106 GLY A CA 1
ATOM 823 C C . GLY A 1 106 ? 19.247 -6.843 0.206 1.00 88.12 106 GLY A C 1
ATOM 824 O O . GLY A 1 106 ? 19.631 -6.493 -0.909 1.00 88.12 106 GLY A O 1
ATOM 825 N N . ALA A 1 107 ? 20.048 -7.493 1.053 1.00 84.75 107 ALA A N 1
ATOM 826 C CA . ALA A 1 107 ? 21.462 -7.762 0.772 1.00 84.75 107 ALA A CA 1
ATOM 827 C C . ALA A 1 107 ? 21.693 -8.499 -0.563 1.00 84.75 107 ALA A C 1
ATOM 829 O O . ALA A 1 107 ? 22.677 -8.245 -1.246 1.00 84.75 107 ALA A O 1
ATOM 830 N N . SER A 1 108 ? 20.765 -9.368 -0.977 1.00 83.81 108 SER A N 1
ATOM 831 C CA . SER A 1 108 ? 20.840 -10.095 -2.253 1.00 83.81 108 SER A CA 1
ATOM 832 C C . SER A 1 108 ? 20.676 -9.208 -3.494 1.00 83.81 108 SER A C 1
ATOM 834 O O . SER A 1 108 ? 21.046 -9.626 -4.588 1.00 83.81 108 SER A O 1
ATOM 836 N N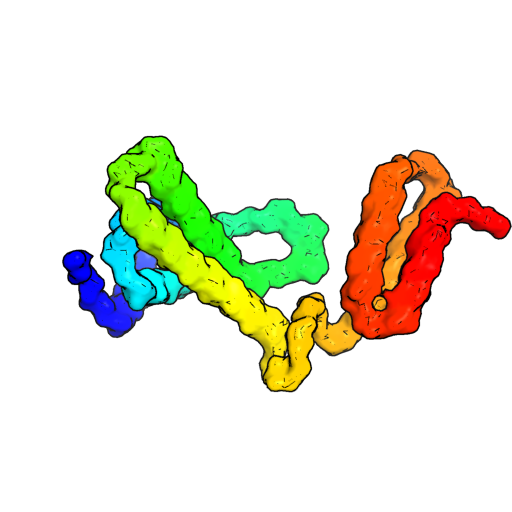 . CYS A 1 109 ? 20.116 -8.007 -3.333 1.00 83.38 109 CYS A N 1
ATOM 837 C CA . CYS A 1 109 ? 19.766 -7.094 -4.420 1.00 83.38 109 CYS A CA 1
ATOM 838 C C . CYS A 1 109 ? 20.502 -5.740 -4.328 1.00 83.38 109 CYS A C 1
ATOM 840 O O . CYS A 1 109 ? 20.306 -4.874 -5.179 1.00 83.38 109 CYS A O 1
ATOM 842 N N . SER A 1 110 ? 21.391 -5.554 -3.344 1.00 80.69 110 SER A N 1
ATOM 843 C CA . SER A 1 110 ? 22.110 -4.291 -3.090 1.00 80.69 110 SER A CA 1
ATOM 844 C C . SER A 1 110 ? 22.915 -3.780 -4.293 1.00 80.69 110 SER A C 1
ATOM 846 O O . SER A 1 110 ? 23.064 -2.573 -4.475 1.00 80.69 110 SER A O 1
ATOM 848 N N . HIS A 1 111 ? 23.395 -4.692 -5.142 1.00 86.06 111 HIS A N 1
ATOM 849 C CA . HIS A 1 111 ? 24.181 -4.391 -6.341 1.00 86.06 111 HIS A CA 1
ATOM 850 C C . HIS A 1 111 ? 23.377 -4.477 -7.647 1.00 86.06 111 HIS A C 1
ATOM 852 O O . HIS A 1 111 ? 23.951 -4.335 -8.724 1.00 86.06 111 HIS A O 1
ATOM 858 N N . TRP A 1 112 ? 22.064 -4.724 -7.587 1.00 89.06 112 TRP A N 1
ATOM 859 C CA . TRP A 1 112 ? 21.243 -4.887 -8.795 1.00 89.06 112 TRP A CA 1
ATOM 860 C C . TRP A 1 112 ? 21.079 -3.600 -9.595 1.00 89.06 112 TRP A C 1
ATOM 862 O O . TRP A 1 112 ? 20.803 -3.663 -10.792 1.00 89.06 112 TRP A O 1
ATOM 872 N N . LEU A 1 113 ? 21.220 -2.442 -8.947 1.00 87.50 113 LEU A N 1
ATOM 873 C CA . LEU A 1 113 ? 21.005 -1.148 -9.574 1.00 87.50 113 LEU A CA 1
ATOM 874 C C . LEU A 1 113 ? 22.194 -0.213 -9.342 1.00 87.50 113 LEU A C 1
ATOM 876 O O . LEU A 1 113 ? 22.722 -0.154 -8.228 1.00 87.50 113 LEU A O 1
ATOM 880 N N . PRO A 1 114 ? 22.585 0.569 -10.363 1.00 90.06 114 PRO A N 1
ATOM 881 C CA . PRO A 1 114 ? 23.482 1.698 -10.165 1.00 90.06 114 PRO A CA 1
ATOM 882 C C . PRO A 1 114 ? 22.784 2.799 -9.338 1.00 90.06 114 PRO A C 1
ATOM 884 O O . PRO A 1 114 ? 21.552 2.789 -9.220 1.00 90.06 114 PRO A O 1
ATOM 887 N N . PRO A 1 115 ? 23.525 3.793 -8.810 1.00 88.25 115 PRO A N 1
ATOM 888 C CA . PRO A 1 115 ? 22.957 4.899 -8.028 1.00 88.25 115 PRO A CA 1
ATOM 889 C C . PRO A 1 115 ? 21.758 5.595 -8.695 1.00 88.25 115 PRO A C 1
ATOM 891 O O . PRO A 1 115 ? 20.733 5.826 -8.051 1.00 88.25 115 PRO A O 1
ATOM 894 N N . ASP A 1 116 ? 21.827 5.841 -10.005 1.00 88.38 116 ASP A N 1
ATOM 895 C CA . ASP A 1 116 ? 20.729 6.459 -10.762 1.00 88.38 116 ASP A CA 1
ATOM 896 C C . ASP A 1 116 ? 19.480 5.570 -10.846 1.00 88.38 116 ASP A C 1
ATOM 898 O O . ASP A 1 116 ? 18.350 6.069 -10.869 1.00 88.38 116 ASP A O 1
ATOM 902 N N . GLY A 1 117 ? 19.670 4.247 -10.845 1.00 88.19 117 GLY A N 1
ATOM 903 C CA . GLY A 1 117 ? 18.589 3.266 -10.789 1.00 88.19 117 GLY A CA 1
ATOM 904 C C . GLY A 1 117 ? 17.853 3.320 -9.453 1.00 88.19 117 GLY A C 1
ATOM 905 O O . GLY A 1 117 ? 16.622 3.342 -9.431 1.00 88.19 117 GLY A O 1
ATOM 906 N N . TRP A 1 118 ? 18.583 3.448 -8.342 1.00 89.94 118 TRP A N 1
ATOM 907 C CA . TRP A 1 118 ? 17.985 3.646 -7.017 1.00 89.94 118 TRP A CA 1
ATOM 908 C C . TRP A 1 118 ? 17.215 4.960 -6.918 1.00 89.94 118 TRP A C 1
ATOM 910 O O . TRP A 1 118 ? 16.081 4.976 -6.433 1.00 89.94 118 TRP A O 1
ATOM 920 N N . ALA A 1 119 ? 17.781 6.052 -7.439 1.00 90.12 119 ALA A N 1
ATOM 921 C CA . ALA A 1 119 ? 17.088 7.336 -7.502 1.00 90.12 119 ALA A CA 1
ATOM 922 C C . ALA A 1 119 ? 15.797 7.243 -8.335 1.00 90.12 119 ALA A C 1
ATOM 924 O O . ALA A 1 119 ? 14.767 7.811 -7.966 1.00 90.12 119 ALA A O 1
ATOM 925 N N . HIS A 1 120 ? 15.824 6.498 -9.443 1.00 91.69 120 HIS A N 1
ATOM 926 C CA . HIS A 1 120 ? 14.651 6.251 -10.279 1.00 91.69 120 HIS A CA 1
ATOM 927 C C . HIS A 1 120 ? 13.559 5.458 -9.558 1.00 91.69 120 HIS A C 1
ATOM 929 O O . HIS A 1 120 ? 12.413 5.913 -9.504 1.00 91.69 120 HIS A O 1
ATOM 935 N N . VAL A 1 121 ? 13.916 4.333 -8.937 1.00 91.62 121 VAL A N 1
ATOM 936 C CA . VAL A 1 121 ? 12.995 3.533 -8.116 1.00 91.62 121 VAL A CA 1
ATOM 937 C C . VAL A 1 121 ? 12.385 4.381 -6.998 1.00 91.62 121 VAL A C 1
ATOM 939 O O . VAL A 1 121 ? 11.166 4.376 -6.818 1.00 91.62 121 VAL A O 1
ATOM 942 N N . GLY A 1 122 ? 13.207 5.171 -6.302 1.00 91.94 122 GLY A N 1
ATOM 943 C CA . GLY A 1 122 ? 12.759 6.083 -5.251 1.00 91.94 122 GLY A CA 1
ATOM 944 C C . GLY A 1 122 ? 11.737 7.106 -5.753 1.00 91.94 122 GLY A C 1
ATOM 945 O O . GLY A 1 122 ? 10.704 7.308 -5.113 1.00 91.94 122 GLY A O 1
ATOM 946 N N . ARG A 1 123 ? 11.952 7.699 -6.937 1.00 93.50 123 ARG A N 1
ATOM 947 C CA . ARG A 1 123 ? 10.979 8.619 -7.558 1.00 93.50 123 ARG A CA 1
ATOM 948 C C . ARG A 1 123 ? 9.653 7.931 -7.878 1.00 93.50 123 ARG A C 1
ATOM 950 O O . ARG A 1 123 ? 8.602 8.509 -7.598 1.00 93.50 123 ARG A O 1
ATOM 957 N N . LEU A 1 124 ? 9.685 6.722 -8.442 1.00 93.50 124 LEU A N 1
ATOM 958 C CA . LEU A 1 124 ? 8.473 5.957 -8.764 1.00 93.50 124 LEU A CA 1
ATOM 959 C C . LEU A 1 124 ? 7.698 5.550 -7.506 1.00 93.50 124 LEU A C 1
ATOM 961 O O . LEU A 1 124 ? 6.473 5.692 -7.466 1.00 93.50 124 LEU A O 1
ATOM 965 N N . TYR A 1 125 ? 8.402 5.102 -6.466 1.00 92.62 125 TYR A N 1
ATOM 966 C CA . TYR A 1 125 ? 7.804 4.777 -5.173 1.00 92.62 125 TYR A CA 1
ATOM 967 C C . TYR A 1 125 ? 7.190 6.018 -4.515 1.00 92.62 125 TYR A C 1
ATOM 969 O O . TYR A 1 125 ? 6.032 5.993 -4.105 1.00 92.62 125 TYR A O 1
ATOM 977 N N . ALA A 1 126 ? 7.918 7.137 -4.481 1.00 92.75 126 ALA A N 1
ATOM 978 C CA . ALA A 1 126 ? 7.420 8.388 -3.914 1.00 92.75 126 ALA A CA 1
ATOM 979 C C . ALA A 1 126 ? 6.208 8.938 -4.682 1.00 92.75 126 ALA A C 1
ATOM 981 O O . ALA A 1 126 ? 5.325 9.549 -4.080 1.00 92.75 126 ALA A O 1
ATOM 982 N N . ALA A 1 127 ? 6.154 8.751 -6.004 1.00 92.50 127 ALA A N 1
ATOM 983 C CA . ALA A 1 127 ? 4.982 9.096 -6.802 1.00 92.50 127 ALA A CA 1
ATOM 984 C C . ALA A 1 127 ? 3.783 8.202 -6.446 1.00 92.50 127 ALA A C 1
ATOM 986 O O . ALA A 1 127 ? 2.699 8.722 -6.195 1.00 92.50 127 ALA A O 1
ATOM 987 N N . ALA A 1 128 ? 3.992 6.886 -6.332 1.00 93.25 128 ALA A N 1
ATOM 988 C CA . ALA A 1 128 ? 2.953 5.946 -5.912 1.00 93.25 128 ALA A CA 1
ATOM 989 C C . ALA A 1 128 ? 2.414 6.269 -4.512 1.00 93.25 128 ALA A C 1
ATOM 991 O O . ALA A 1 128 ? 1.205 6.338 -4.325 1.00 93.25 128 ALA A O 1
ATOM 992 N N . ALA A 1 129 ? 3.297 6.528 -3.545 1.00 91.06 129 ALA A N 1
ATOM 993 C CA . ALA A 1 129 ? 2.917 6.897 -2.184 1.00 91.06 129 ALA A CA 1
ATOM 994 C C . ALA A 1 129 ? 2.081 8.184 -2.146 1.00 91.06 129 ALA A C 1
ATOM 996 O O . ALA A 1 129 ? 1.074 8.241 -1.444 1.00 91.06 129 ALA A O 1
ATOM 997 N N . ARG A 1 130 ? 2.447 9.192 -2.950 1.00 91.25 130 ARG A N 1
ATOM 998 C CA . ARG A 1 130 ? 1.661 10.427 -3.098 1.00 91.25 130 ARG A CA 1
ATOM 999 C C . ARG A 1 130 ? 0.288 10.174 -3.720 1.00 91.25 130 ARG A C 1
ATOM 1001 O O . ARG A 1 130 ? -0.689 10.742 -3.241 1.00 91.25 130 ARG A O 1
ATOM 1008 N N . GLU A 1 131 ? 0.201 9.322 -4.742 1.00 91.81 131 GLU A N 1
ATOM 1009 C CA . GLU A 1 131 ? -1.078 8.930 -5.352 1.00 91.81 131 GLU A CA 1
ATOM 1010 C C . GLU A 1 131 ? -1.966 8.158 -4.358 1.00 91.81 131 GLU A C 1
ATOM 1012 O O . GLU A 1 131 ? -3.151 8.459 -4.254 1.00 91.81 131 GLU A O 1
ATOM 1017 N N . MET A 1 132 ? -1.406 7.226 -3.576 1.00 90.38 132 MET A N 1
ATOM 1018 C CA . MET A 1 132 ? -2.150 6.500 -2.532 1.00 90.38 132 MET A CA 1
ATOM 1019 C C . MET A 1 132 ? -2.635 7.443 -1.424 1.00 90.38 132 MET A C 1
ATOM 1021 O O . MET A 1 132 ? -3.796 7.387 -1.033 1.00 90.38 132 MET A O 1
ATOM 1025 N N . ALA A 1 133 ? -1.782 8.355 -0.947 1.00 87.38 133 ALA A N 1
ATOM 1026 C CA . ALA A 1 133 ? -2.163 9.345 0.060 1.00 87.38 133 ALA A CA 1
ATOM 1027 C C . ALA A 1 133 ? -3.250 10.306 -0.452 1.00 87.38 133 ALA A C 1
ATOM 1029 O O . ALA A 1 133 ? -4.139 10.692 0.304 1.00 87.38 133 ALA A O 1
ATOM 1030 N N . ALA A 1 134 ? -3.204 10.677 -1.736 1.00 88.69 134 ALA A N 1
ATOM 1031 C CA . ALA A 1 134 ? -4.266 11.451 -2.369 1.00 88.69 134 ALA A CA 1
ATOM 1032 C C . ALA A 1 134 ? -5.575 10.656 -2.449 1.00 88.69 134 ALA A C 1
ATOM 1034 O O . ALA A 1 134 ? -6.603 11.175 -2.040 1.00 88.69 134 ALA A O 1
ATOM 1035 N N . ALA A 1 135 ? -5.530 9.389 -2.868 1.00 87.75 135 ALA A N 1
ATOM 1036 C CA . ALA A 1 135 ? -6.709 8.527 -2.921 1.00 87.75 135 ALA A CA 1
ATOM 1037 C C . ALA A 1 135 ? -7.335 8.299 -1.534 1.00 87.75 135 ALA A C 1
ATOM 1039 O O . ALA A 1 135 ? -8.555 8.319 -1.402 1.00 87.75 135 ALA A O 1
ATOM 1040 N N . VAL A 1 136 ?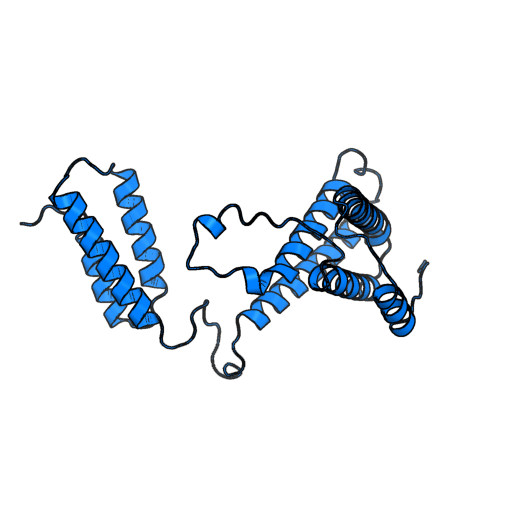 -6.515 8.125 -0.492 1.00 85.88 136 VAL A N 1
ATOM 1041 C CA . VAL A 1 136 ? -6.984 8.044 0.901 1.00 85.88 136 VAL A CA 1
ATOM 1042 C C . VAL A 1 136 ? -7.627 9.361 1.331 1.00 85.88 136 VAL A C 1
ATOM 1044 O O . VAL A 1 136 ? -8.698 9.334 1.925 1.00 85.88 136 VAL A O 1
ATOM 1047 N N . ARG A 1 137 ? -7.032 10.512 0.993 1.00 84.94 137 ARG A N 1
ATOM 1048 C CA . ARG A 1 137 ? -7.613 11.831 1.285 1.00 84.94 137 ARG A CA 1
ATOM 1049 C C . ARG A 1 137 ? -8.937 12.062 0.559 1.00 84.94 137 ARG A C 1
ATOM 1051 O O . ARG A 1 137 ? -9.876 12.533 1.186 1.00 84.94 137 ARG A O 1
ATOM 1058 N N . ASP A 1 138 ? -9.043 11.678 -0.706 1.00 84.69 138 ASP A N 1
ATOM 1059 C CA . ASP A 1 138 ? -10.297 11.767 -1.461 1.00 84.69 138 ASP A CA 1
ATOM 1060 C C . ASP A 1 138 ? -11.360 10.835 -0.859 1.00 84.69 138 ASP A C 1
ATOM 1062 O O . ASP A 1 138 ? -12.538 11.173 -0.792 1.00 84.69 138 ASP A O 1
ATOM 1066 N N . GLN A 1 139 ? -10.940 9.678 -0.340 1.00 80.19 139 GLN A N 1
ATOM 1067 C CA . GLN A 1 139 ? -11.778 8.802 0.475 1.00 80.19 139 GLN A CA 1
ATOM 1068 C C . GLN A 1 139 ? -12.005 9.327 1.902 1.00 80.19 139 GLN A C 1
ATOM 1070 O O . GLN A 1 139 ? -12.751 8.712 2.643 1.00 80.19 139 GLN A O 1
ATOM 1075 N N . LEU A 1 140 ? -11.410 10.426 2.344 1.00 73.44 140 LEU A N 1
ATOM 1076 C CA . LEU A 1 140 ? -11.793 11.073 3.605 1.00 73.44 140 LEU A CA 1
ATOM 1077 C C . LEU A 1 140 ? -12.854 12.150 3.358 1.00 73.44 140 LEU A C 1
ATOM 1079 O O . LEU A 1 140 ? -13.675 12.408 4.233 1.00 73.44 140 LEU A O 1
ATOM 1083 N N . THR A 1 141 ? -12.905 12.715 2.151 1.00 63.12 141 THR A N 1
ATOM 1084 C CA . THR A 1 141 ? -13.870 13.749 1.768 1.00 63.12 141 THR A CA 1
ATOM 1085 C C . THR A 1 141 ? -15.244 13.136 1.417 1.00 63.12 141 THR A C 1
ATOM 1087 O O . THR A 1 141 ? -15.339 12.317 0.500 1.00 63.12 141 THR A O 1
ATOM 1090 N N . PRO A 1 142 ? -16.342 13.472 2.124 1.00 54.59 142 PRO A N 1
ATOM 1091 C CA . PRO A 1 142 ? -17.691 13.049 1.739 1.00 54.59 142 PRO A CA 1
ATOM 1092 C C . PRO A 1 142 ? -18.174 13.786 0.470 1.00 54.59 142 PRO A C 1
ATOM 1094 O O . PRO A 1 142 ? -17.730 14.904 0.209 1.00 54.59 142 PRO A O 1
ATOM 1097 N N . PRO A 1 143 ? -19.121 13.227 -0.315 1.00 53.09 143 PRO A N 1
ATOM 1098 C CA . PRO A 1 143 ? -19.585 13.826 -1.577 1.00 53.09 143 PRO A CA 1
ATOM 1099 C C . PRO A 1 143 ? -20.235 15.218 -1.440 1.00 53.09 143 PRO A C 1
ATOM 1101 O O . PRO A 1 143 ? -20.379 15.909 -2.443 1.00 53.09 143 PRO A O 1
ATOM 1104 N N . ALA A 1 144 ? -20.587 15.654 -0.225 1.00 43.56 144 ALA A N 1
ATOM 1105 C CA . ALA A 1 144 ? -21.096 17.001 0.056 1.00 43.56 144 ALA A CA 1
ATOM 1106 C C . ALA A 1 144 ? -19.993 18.054 0.315 1.00 43.56 144 ALA A C 1
ATOM 1108 O O . ALA A 1 144 ? -20.283 19.243 0.332 1.00 43.56 144 ALA A O 1
ATOM 1109 N N . ALA A 1 145 ? -18.730 17.649 0.479 1.00 42.16 145 ALA A N 1
ATOM 1110 C CA . ALA A 1 145 ? -17.621 18.527 0.865 1.00 42.16 145 ALA A CA 1
ATOM 1111 C C . ALA A 1 145 ? -16.755 18.957 -0.336 1.00 42.16 145 ALA A C 1
ATOM 1113 O O . ALA A 1 145 ? -15.532 18.820 -0.331 1.00 42.16 145 ALA A O 1
ATOM 1114 N N . LYS A 1 146 ? -17.388 19.489 -1.393 1.00 43.72 146 LYS A N 1
ATOM 1115 C CA . LYS A 1 146 ? -16.691 20.413 -2.317 1.00 43.72 146 LYS A CA 1
ATOM 1116 C C . LYS A 1 146 ? -16.645 21.849 -1.782 1.00 43.72 146 LYS A C 1
ATOM 1118 O O . LYS A 1 146 ? -15.966 22.689 -2.361 1.00 43.72 146 LYS A O 1
ATOM 1123 N N . GLU A 1 147 ? -17.288 22.100 -0.650 1.00 34.59 147 GLU A N 1
ATOM 1124 C CA . GLU A 1 147 ? -17.163 23.316 0.141 1.00 34.59 147 GLU A CA 1
ATOM 1125 C C . GLU A 1 147 ? -16.733 22.903 1.555 1.00 34.59 147 GLU A C 1
ATOM 1127 O O . GLU A 1 147 ? -17.261 21.941 2.102 1.00 34.59 147 GLU A O 1
ATOM 1132 N N . ALA A 1 148 ? -15.764 23.624 2.119 1.00 33.84 148 ALA A N 1
ATOM 1133 C CA . ALA A 1 148 ? -15.160 23.441 3.444 1.00 33.84 148 ALA A CA 1
ATOM 1134 C C . ALA A 1 148 ? -14.083 22.334 3.591 1.00 33.84 148 ALA A C 1
ATOM 1136 O O . ALA A 1 148 ? -14.323 21.140 3.727 1.00 33.84 148 ALA A O 1
ATOM 1137 N N . SER A 1 149 ? -12.845 22.832 3.577 1.00 31.62 149 SER A N 1
ATOM 1138 C CA . SER A 1 149 ? -11.588 22.321 4.136 1.00 31.62 149 SER A CA 1
ATOM 1139 C C . SER A 1 149 ? -11.635 21.171 5.156 1.00 31.62 149 SER A C 1
ATOM 1141 O O . SER A 1 149 ? -12.272 21.291 6.193 1.00 31.62 149 SER A O 1
ATOM 1143 N N . ALA A 1 150 ? -10.775 20.172 4.916 1.00 40.00 150 ALA A N 1
ATOM 1144 C CA . ALA A 1 150 ? -10.015 19.401 5.910 1.00 40.00 150 ALA A CA 1
ATOM 1145 C C . ALA A 1 150 ? -10.740 19.041 7.224 1.00 40.00 150 ALA A C 1
ATOM 1147 O O . ALA A 1 150 ? -10.301 19.436 8.301 1.00 40.00 150 ALA A O 1
ATOM 1148 N N . ASP A 1 151 ? -11.788 18.220 7.134 1.00 33.16 151 ASP A N 1
ATOM 1149 C CA . ASP A 1 151 ? -12.315 17.497 8.289 1.00 33.16 151 ASP A CA 1
ATOM 1150 C C . ASP A 1 151 ? -11.488 16.226 8.520 1.00 33.16 151 ASP A C 1
ATOM 1152 O O . ASP A 1 151 ? -11.474 15.285 7.717 1.00 33.16 151 ASP A O 1
ATOM 1156 N N . VAL A 1 152 ? -10.784 16.204 9.648 1.00 38.12 152 VAL A N 1
ATOM 1157 C CA . VAL A 1 152 ? -10.332 14.969 10.279 1.00 38.12 152 VAL A CA 1
ATOM 1158 C C . VAL A 1 152 ? -11.589 14.175 10.627 1.00 38.12 152 VAL A C 1
ATOM 1160 O O . VAL A 1 152 ? -12.285 14.470 11.585 1.00 38.12 152 VAL A O 1
ATOM 1163 N N . MET A 1 153 ? -11.895 13.207 9.768 1.00 36.91 153 MET A N 1
ATOM 1164 C CA . MET A 1 153 ? -12.621 11.973 10.050 1.00 36.91 153 MET A CA 1
ATOM 1165 C C . MET A 1 153 ? -13.663 12.036 11.180 1.00 36.91 153 MET A C 1
ATOM 1167 O O . MET A 1 153 ? -13.435 11.425 12.207 1.00 36.91 153 MET A O 1
ATOM 1171 N N . MET A 1 154 ? -14.812 12.688 10.960 1.00 43.22 154 MET A N 1
ATOM 1172 C CA . MET A 1 154 ? -16.127 12.291 11.497 1.00 43.22 154 MET A CA 1
ATOM 1173 C C . MET A 1 154 ? -17.231 12.893 10.604 1.00 43.22 154 MET A C 1
ATOM 1175 O O . MET A 1 154 ? -17.173 14.084 10.304 1.00 43.22 154 MET A O 1
ATOM 1179 N N . PRO A 1 155 ? -18.250 12.132 10.157 1.00 40.59 155 PRO A N 1
ATOM 1180 C CA . PRO A 1 155 ? -19.392 12.716 9.459 1.00 40.59 155 PRO A CA 1
ATOM 1181 C C . PRO A 1 155 ? -20.145 13.659 10.411 1.00 40.59 155 PRO A C 1
ATOM 1183 O O . PRO A 1 155 ? -20.447 13.294 11.552 1.00 40.59 155 PRO A O 1
ATOM 1186 N N . GLY A 1 156 ? -20.410 14.882 9.940 1.00 45.91 156 GLY A N 1
ATOM 1187 C CA . GLY A 1 156 ? -21.086 15.940 10.692 1.00 45.91 156 GLY A CA 1
ATOM 1188 C C . GLY A 1 156 ? -22.338 15.423 11.403 1.00 45.91 156 GLY A C 1
ATOM 1189 O O . GLY A 1 156 ? -23.246 14.890 10.771 1.00 45.91 156 GLY A O 1
ATOM 1190 N N . GLY A 1 157 ? -22.340 15.543 12.732 1.00 53.78 157 GLY A N 1
ATOM 1191 C CA . GLY A 1 157 ? -23.410 15.074 13.620 1.00 53.78 157 GLY A CA 1
ATOM 1192 C C . GLY A 1 157 ? -22.940 14.191 14.782 1.00 53.78 157 GLY A C 1
ATOM 1193 O O . GLY A 1 157 ? -23.652 14.074 15.770 1.00 53.78 157 GLY A O 1
ATOM 1194 N N . GLN A 1 158 ? -21.735 13.607 14.726 1.00 54.84 158 GLN A N 1
ATOM 1195 C CA . GLN A 1 158 ? -21.260 12.681 15.775 1.00 54.84 158 GLN A CA 1
ATOM 1196 C C . GLN A 1 158 ? -20.361 13.306 16.856 1.00 54.84 158 GLN A C 1
ATOM 1198 O O . GLN A 1 158 ? -19.992 12.616 17.804 1.00 54.84 158 GLN A O 1
ATOM 1203 N N . SER A 1 159 ? -20.039 14.605 16.780 1.00 61.22 159 SER A N 1
ATOM 1204 C CA . SER A 1 159 ? -19.289 15.294 17.850 1.00 61.22 159 SER A CA 1
ATOM 1205 C C . SER A 1 159 ? -20.019 15.223 19.195 1.00 61.22 159 SER A C 1
ATOM 1207 O O . SER A 1 159 ? -19.371 15.165 20.235 1.00 61.22 159 SER A O 1
ATOM 1209 N N . GLU A 1 160 ? -21.353 15.209 19.177 1.00 72.19 160 GLU A N 1
ATOM 1210 C CA . GLU A 1 160 ? -22.173 15.061 20.378 1.00 72.19 160 GLU A CA 1
ATOM 1211 C C . GLU A 1 160 ? -22.140 13.624 20.911 1.00 72.19 160 GLU A C 1
ATOM 1213 O O . GLU A 1 160 ? -21.941 13.424 22.102 1.00 72.19 160 GLU A O 1
ATOM 1218 N N . ALA A 1 161 ? -22.219 12.615 20.037 1.00 73.62 161 ALA A N 1
ATOM 1219 C CA . ALA A 1 161 ? -22.111 11.211 20.439 1.00 73.62 161 ALA A CA 1
ATOM 1220 C C . ALA A 1 161 ? -20.733 10.885 21.040 1.00 73.62 161 ALA A C 1
ATOM 1222 O O . ALA A 1 161 ? -20.656 10.218 22.069 1.00 73.62 161 ALA A O 1
ATOM 1223 N N . LEU A 1 162 ? -19.646 11.399 20.450 1.00 72.69 162 LEU A N 1
ATOM 1224 C CA . LEU A 1 162 ? -18.297 11.263 21.009 1.00 72.69 162 LEU A CA 1
ATOM 1225 C C . LEU A 1 162 ? -18.150 12.003 22.337 1.00 72.69 162 LEU A C 1
ATOM 1227 O O . LEU A 1 162 ? -17.524 11.478 23.254 1.00 72.69 162 LEU A O 1
ATOM 1231 N N . PHE A 1 163 ? -18.727 13.198 22.458 1.00 81.62 163 PHE A N 1
ATOM 1232 C CA . PHE A 1 163 ? -18.738 13.949 23.709 1.00 81.62 163 PHE A CA 1
ATOM 1233 C C . PHE A 1 163 ? -19.479 13.191 24.819 1.00 81.62 163 PHE A C 1
ATOM 1235 O O . PHE A 1 163 ? -18.926 13.011 25.903 1.00 81.62 163 PHE A O 1
ATOM 1242 N N . LEU A 1 164 ? -20.684 12.689 24.536 1.00 81.69 164 LEU A N 1
ATOM 1243 C CA . LEU A 1 164 ? -21.488 11.915 25.485 1.00 81.69 164 LEU A CA 1
ATOM 1244 C C . LEU A 1 164 ? -20.803 10.598 25.864 1.00 81.69 164 LEU A C 1
ATOM 1246 O O . LEU A 1 164 ? -20.705 10.292 27.047 1.00 81.69 164 LEU A O 1
ATOM 1250 N N . CYS A 1 165 ? -20.250 9.872 24.890 1.00 82.44 165 CYS A N 1
ATOM 1251 C CA . CYS A 1 165 ? -19.498 8.643 25.140 1.00 82.44 165 CYS A CA 1
ATOM 1252 C C . CYS A 1 165 ? -18.226 8.918 25.959 1.00 82.44 165 CYS A C 1
ATOM 1254 O O . CYS A 1 165 ? -17.919 8.186 26.895 1.00 82.44 165 CYS A O 1
ATOM 1256 N N . SER A 1 166 ? -17.517 10.017 25.680 1.00 84.75 166 SER A N 1
ATOM 1257 C CA . SER A 1 166 ? -16.351 10.425 26.474 1.00 84.75 166 SER A CA 1
ATOM 1258 C C . SER A 1 166 ? -16.742 10.738 27.916 1.00 84.75 166 SER A C 1
ATOM 1260 O O . SER A 1 166 ? -16.062 10.288 28.832 1.00 84.75 166 SER A O 1
ATOM 1262 N N . LEU A 1 167 ? -17.845 11.463 28.133 1.00 84.38 167 LEU A N 1
ATOM 1263 C CA . LEU A 1 167 ? -18.373 11.730 29.474 1.00 84.38 167 LEU A CA 1
ATOM 1264 C C . LEU A 1 167 ? -18.799 10.452 30.197 1.00 84.38 167 LEU A C 1
ATOM 1266 O O . LEU A 1 167 ? -18.540 10.317 31.390 1.00 84.38 167 LEU A O 1
ATOM 1270 N N . GLU A 1 168 ? -19.429 9.521 29.489 1.00 86.94 168 GLU A N 1
ATOM 1271 C CA . GLU A 1 168 ? -19.854 8.244 30.050 1.00 86.94 168 GLU A CA 1
ATOM 1272 C C . GLU A 1 168 ? -18.649 7.406 30.487 1.00 86.94 168 GLU A C 1
ATOM 1274 O O . GLU A 1 168 ? -18.610 6.952 31.630 1.00 86.94 168 GLU A O 1
ATOM 1279 N N . ILE A 1 169 ? -17.629 7.246 29.638 1.00 86.75 169 ILE A N 1
ATOM 1280 C CA . ILE A 1 169 ? -16.421 6.485 29.994 1.00 86.75 169 ILE A CA 1
ATOM 1281 C C . ILE A 1 169 ? -15.658 7.187 31.126 1.00 86.75 169 ILE A C 1
ATOM 1283 O O . ILE A 1 169 ? -15.213 6.516 32.056 1.00 86.75 169 ILE A O 1
ATOM 1287 N N . LEU A 1 170 ? -15.550 8.522 31.099 1.00 87.19 170 LEU A N 1
ATOM 1288 C CA . LEU A 1 170 ? -14.968 9.298 32.201 1.00 87.19 170 LEU A CA 1
ATOM 1289 C C . LEU A 1 170 ? -15.716 9.054 33.515 1.00 87.19 170 LEU A C 1
ATOM 1291 O O . LEU A 1 170 ? -15.076 8.821 34.534 1.00 87.19 170 LEU A O 1
ATOM 1295 N N . GLY A 1 171 ? -17.050 9.047 33.489 1.00 83.12 171 GLY A N 1
ATOM 1296 C CA . GLY A 1 171 ? -17.871 8.756 34.664 1.00 83.12 171 GLY A CA 1
ATOM 1297 C C . GLY A 1 171 ? -17.658 7.337 35.200 1.00 83.12 171 GLY A C 1
ATOM 1298 O O . GLY A 1 171 ? -17.516 7.153 36.407 1.00 83.12 171 GLY A O 1
ATOM 1299 N N . HIS A 1 172 ? -17.564 6.336 34.319 1.00 83.62 172 HIS A N 1
ATOM 1300 C CA . HIS A 1 172 ? -17.247 4.963 34.723 1.00 83.62 172 HIS A CA 1
ATOM 1301 C C . HIS A 1 172 ? -15.843 4.858 35.324 1.00 83.62 172 HIS A C 1
ATOM 1303 O O . HIS A 1 172 ? -15.664 4.218 36.359 1.00 83.62 172 HIS A O 1
ATOM 1309 N N . TYR A 1 173 ? -14.855 5.510 34.711 1.00 84.75 173 TYR A N 1
ATOM 1310 C CA . TYR A 1 173 ? -13.490 5.546 35.224 1.00 84.75 173 TYR A CA 1
ATOM 1311 C C . TYR A 1 173 ? -13.422 6.233 36.597 1.00 84.75 173 TYR A C 1
ATOM 1313 O O . TYR A 1 173 ? -12.831 5.679 37.521 1.00 84.75 173 TYR A O 1
ATOM 1321 N N . GLU A 1 174 ? -14.085 7.383 36.774 1.00 84.25 174 GLU A N 1
ATOM 1322 C CA . GLU A 1 174 ? -14.216 8.069 38.070 1.00 84.25 174 GLU A CA 1
ATOM 1323 C C . GLU A 1 174 ? -14.851 7.149 39.126 1.00 84.25 174 GLU A C 1
ATOM 1325 O O . GLU A 1 174 ? -14.328 7.037 40.235 1.00 84.25 174 GLU A O 1
ATOM 1330 N N . ALA A 1 175 ? -15.933 6.441 38.783 1.00 82.75 175 ALA A N 1
ATOM 1331 C CA . ALA A 1 175 ? -16.612 5.523 39.696 1.00 82.75 175 ALA A CA 1
ATOM 1332 C C . ALA A 1 175 ? -15.730 4.329 40.105 1.00 82.75 175 ALA A C 1
ATOM 1334 O O . ALA A 1 175 ? -15.697 3.962 41.281 1.00 82.75 175 ALA A O 1
ATOM 1335 N N . VAL A 1 176 ? -14.985 3.746 39.159 1.00 82.06 176 VAL A N 1
ATOM 1336 C CA . VAL A 1 176 ? -14.045 2.646 39.433 1.00 82.06 176 VAL A CA 1
ATOM 1337 C C . VAL A 1 176 ? -12.893 3.127 40.309 1.00 82.06 176 VAL A C 1
ATOM 1339 O O . VAL A 1 176 ? -12.581 2.475 41.301 1.00 82.06 176 VAL A O 1
ATOM 1342 N N . MET A 1 177 ? -12.304 4.284 40.003 1.00 82.50 177 MET A N 1
ATOM 1343 C CA . MET A 1 177 ? -11.214 4.853 40.801 1.00 82.50 177 MET A CA 1
ATOM 1344 C C . MET A 1 177 ? -11.668 5.268 42.204 1.00 82.50 177 MET A C 1
ATOM 1346 O O . MET A 1 177 ? -10.900 5.141 43.154 1.00 82.50 177 MET A O 1
ATOM 1350 N N . ALA A 1 178 ? -12.915 5.720 42.364 1.00 81.88 178 ALA A N 1
ATOM 1351 C CA . ALA A 1 178 ? -13.494 6.002 43.675 1.00 81.88 178 ALA A CA 1
ATOM 1352 C C . ALA A 1 178 ? -13.725 4.719 44.493 1.00 81.88 178 ALA A C 1
ATOM 1354 O O . ALA A 1 178 ? -13.450 4.696 45.692 1.00 81.88 178 ALA A O 1
ATOM 1355 N N . ALA A 1 179 ? -14.200 3.645 43.852 1.00 83.50 179 ALA A N 1
ATOM 1356 C CA . ALA A 1 179 ? -14.408 2.350 44.501 1.00 83.50 179 ALA A CA 1
ATOM 1357 C C . ALA A 1 179 ? -13.088 1.614 44.806 1.00 83.50 179 ALA A C 1
ATOM 1359 O O . ALA A 1 179 ? -13.003 0.890 45.799 1.00 83.50 179 ALA A O 1
ATOM 1360 N N . PHE A 1 180 ? -12.055 1.815 43.980 1.00 83.25 180 PHE A N 1
ATOM 1361 C CA . PHE A 1 180 ? -10.763 1.132 44.071 1.00 83.25 180 PHE A CA 1
ATOM 1362 C C . PHE A 1 180 ? -9.581 2.112 43.895 1.00 83.25 180 PHE A C 1
ATOM 1364 O O . PHE A 1 180 ? -8.896 2.081 42.875 1.00 83.25 180 PHE A O 1
ATOM 1371 N N . PRO A 1 181 ? -9.248 2.948 44.899 1.00 79.38 181 PRO A N 1
ATOM 1372 C CA . PRO A 1 181 ? -8.267 4.038 44.753 1.00 79.38 181 PRO A CA 1
ATOM 1373 C C . PRO A 1 181 ? -6.828 3.634 44.380 1.00 79.38 181 PRO A C 1
ATOM 1375 O O . PRO A 1 181 ? -6.016 4.494 44.054 1.00 79.38 181 PRO A O 1
ATOM 1378 N N . GLY A 1 182 ? -6.494 2.340 44.432 1.00 77.62 182 GLY A N 1
ATOM 1379 C CA . GLY A 1 182 ? -5.188 1.789 44.052 1.00 77.62 182 GLY A CA 1
ATOM 1380 C C . GLY A 1 182 ? -5.185 0.973 42.755 1.00 77.62 182 GLY A C 1
ATOM 1381 O O . GLY A 1 182 ? -4.184 0.321 42.472 1.00 77.62 182 GLY A O 1
ATOM 1382 N N . SER A 1 183 ? -6.284 0.950 41.990 1.00 79.19 183 SER A N 1
ATOM 1383 C CA . SER A 1 183 ? -6.410 0.103 40.792 1.00 79.19 183 SER A CA 1
ATOM 1384 C C . SER A 1 183 ? -5.726 0.654 39.539 1.00 79.19 183 SER A C 1
ATOM 1386 O O . SER A 1 183 ? -5.698 -0.042 38.530 1.00 79.19 183 SER A O 1
ATOM 1388 N N . SER A 1 184 ? -5.199 1.880 39.580 1.00 78.69 184 SER A N 1
ATOM 1389 C CA . SER A 1 184 ? -4.455 2.494 38.477 1.00 78.69 184 SER A CA 1
ATOM 1390 C C . SER A 1 184 ? -3.113 3.003 38.975 1.00 78.69 184 SER A C 1
ATOM 1392 O O . SER A 1 184 ? -3.035 3.721 39.975 1.00 78.69 184 SER A O 1
ATOM 1394 N N . SER A 1 185 ? -2.053 2.692 38.238 1.00 79.69 185 SER A N 1
ATOM 1395 C CA . SER A 1 185 ? -0.755 3.336 38.415 1.00 79.69 185 SER A CA 1
ATOM 1396 C C . SER A 1 185 ? -0.796 4.800 37.953 1.00 79.69 185 SER A C 1
ATOM 1398 O O . SER A 1 185 ? -1.685 5.217 37.203 1.00 79.69 185 SER A O 1
ATOM 1400 N N . ALA A 1 186 ? 0.196 5.591 38.374 1.00 75.88 186 ALA A N 1
ATOM 1401 C CA . ALA A 1 186 ? 0.350 6.975 37.920 1.00 75.88 186 ALA A CA 1
ATOM 1402 C C . ALA A 1 186 ? 0.494 7.069 36.388 1.00 75.88 186 ALA A C 1
ATOM 1404 O O . ALA A 1 186 ? -0.112 7.935 35.767 1.00 75.88 186 ALA A O 1
ATOM 1405 N N . LEU A 1 187 ? 1.222 6.126 35.774 1.00 72.69 187 LEU A N 1
ATOM 1406 C CA . LEU A 1 187 ? 1.408 6.070 34.323 1.00 72.69 187 LEU A CA 1
ATOM 1407 C C . LEU A 1 187 ? 0.101 5.756 33.579 1.00 72.69 187 LEU A C 1
ATOM 1409 O O . LEU A 1 187 ? -0.184 6.365 32.553 1.00 72.69 187 LEU A O 1
ATOM 1413 N N . GLU A 1 188 ? -0.709 4.825 34.086 1.00 75.00 188 GLU A N 1
ATOM 1414 C CA . GLU A 1 188 ? -2.020 4.506 33.500 1.00 75.00 188 GLU A CA 1
ATOM 1415 C C . GLU A 1 188 ? -3.002 5.677 33.625 1.00 75.00 188 GLU A C 1
ATOM 1417 O O . GLU A 1 188 ? -3.746 5.961 32.684 1.00 75.00 188 GLU A O 1
ATOM 1422 N N . SER A 1 189 ? -2.949 6.409 34.741 1.00 80.81 189 SER A N 1
ATOM 1423 C CA . SER A 1 189 ? -3.742 7.626 34.944 1.00 80.81 189 SER A CA 1
ATOM 1424 C C . SER A 1 189 ? -3.347 8.730 33.955 1.00 80.81 189 SER A C 1
ATOM 1426 O O . SER A 1 189 ? -4.212 9.334 33.315 1.00 80.81 189 SER A O 1
ATOM 1428 N N . ASP A 1 190 ? -2.045 8.942 33.745 1.00 77.88 190 ASP A N 1
ATOM 1429 C CA . ASP A 1 190 ? -1.543 9.916 32.771 1.00 77.88 190 ASP A CA 1
ATOM 1430 C C . ASP A 1 190 ? -1.873 9.512 31.327 1.00 77.88 190 ASP A C 1
ATOM 1432 O O . ASP A 1 190 ? -2.318 10.354 30.542 1.00 77.88 190 ASP A O 1
ATOM 1436 N N . ASN A 1 191 ? -1.755 8.226 30.981 1.00 80.12 191 ASN A N 1
ATOM 1437 C CA . ASN A 1 191 ? -2.175 7.707 29.675 1.00 80.12 191 ASN A CA 1
ATOM 1438 C C . ASN A 1 191 ? -3.676 7.914 29.440 1.00 80.12 191 ASN A C 1
ATOM 1440 O O . ASN A 1 191 ? -4.083 8.324 28.352 1.00 80.12 191 ASN A O 1
ATOM 1444 N N . THR A 1 192 ? -4.496 7.690 30.469 1.00 83.69 192 THR A N 1
ATOM 1445 C CA . THR A 1 192 ? -5.946 7.914 30.417 1.00 83.69 192 THR A CA 1
ATOM 1446 C C . THR A 1 192 ? -6.261 9.393 30.192 1.00 83.69 192 THR A C 1
ATOM 1448 O O . THR A 1 192 ? -7.022 9.735 29.283 1.00 83.69 192 THR A O 1
ATOM 1451 N N . ARG A 1 193 ? -5.623 10.299 30.945 1.00 84.25 193 ARG A N 1
ATOM 1452 C CA . ARG A 1 193 ? -5.768 11.751 30.742 1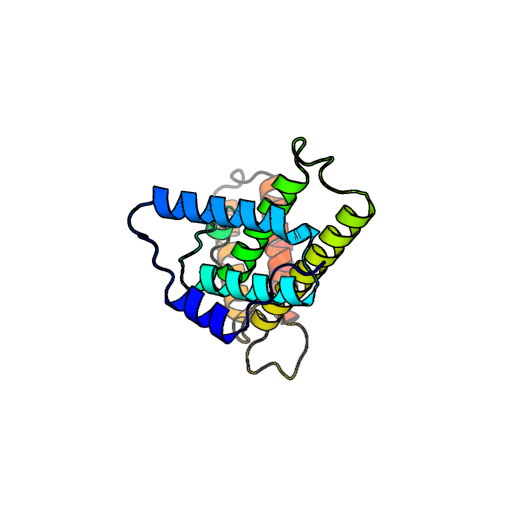.00 84.25 193 ARG A CA 1
ATOM 1453 C C . ARG A 1 193 ? -5.329 12.178 29.341 1.00 84.25 193 ARG A C 1
ATOM 1455 O O . ARG A 1 193 ? -6.016 12.983 28.707 1.00 84.25 193 ARG A O 1
ATOM 1462 N N . HIS A 1 194 ? -4.212 11.644 28.848 1.00 84.12 194 HIS A N 1
ATOM 1463 C CA . HIS A 1 194 ? -3.706 11.946 27.512 1.00 84.12 194 HIS A CA 1
ATOM 1464 C C . HIS A 1 194 ? -4.685 11.493 26.423 1.00 84.12 194 HIS A C 1
ATOM 1466 O O . HIS A 1 194 ? -5.036 12.291 25.553 1.00 84.12 194 HIS A O 1
ATOM 1472 N N . PHE A 1 195 ? -5.200 10.265 26.523 1.00 84.75 195 PHE A N 1
ATOM 1473 C CA . PHE A 1 195 ? -6.190 9.713 25.598 1.00 84.75 195 PHE A CA 1
ATOM 1474 C C . PHE A 1 195 ? -7.439 10.601 25.488 1.00 84.75 195 PHE A C 1
ATOM 1476 O O . PHE A 1 195 ? -7.808 11.029 24.390 1.00 84.75 195 PHE A O 1
ATOM 1483 N N . PHE A 1 196 ? -8.053 10.960 26.621 1.00 84.88 196 PHE A N 1
ATOM 1484 C CA . PHE A 1 196 ? -9.220 11.846 26.615 1.00 84.88 196 PHE A CA 1
ATOM 1485 C C . PHE A 1 196 ? -8.887 13.265 26.144 1.00 84.88 196 PHE A C 1
ATOM 1487 O O . PHE A 1 196 ? -9.726 13.909 25.511 1.00 84.88 196 PHE A O 1
ATOM 1494 N N . SER A 1 197 ? -7.668 13.753 26.390 1.00 84.19 197 SER A N 1
ATOM 1495 C CA . SER A 1 197 ? -7.219 15.054 25.875 1.00 84.19 197 SER A CA 1
ATOM 1496 C C . SER A 1 197 ? -7.141 15.046 24.349 1.00 84.19 197 SER A C 1
ATOM 1498 O O . SER A 1 197 ? -7.647 15.968 23.713 1.00 84.19 197 SER A O 1
ATOM 1500 N N . THR A 1 198 ? -6.620 13.968 23.750 1.00 80.62 198 THR A N 1
ATOM 1501 C CA . THR A 1 198 ? -6.613 13.797 22.291 1.00 80.62 198 THR A CA 1
ATOM 1502 C C . THR A 1 198 ? -8.031 13.770 21.724 1.00 80.62 198 THR A C 1
ATOM 1504 O O . THR A 1 198 ? -8.297 14.469 20.750 1.00 80.62 198 THR A O 1
ATOM 1507 N N . ILE A 1 199 ? -8.972 13.036 22.333 1.00 80.62 199 ILE A N 1
ATOM 1508 C CA . ILE A 1 199 ? -10.382 13.059 21.894 1.00 80.62 199 ILE A CA 1
ATOM 1509 C C . ILE A 1 199 ? -10.948 14.480 21.985 1.00 80.62 199 ILE A C 1
ATOM 1511 O O . ILE A 1 199 ? -11.588 14.963 21.051 1.00 80.62 199 ILE A O 1
ATOM 1515 N N . THR A 1 200 ? -10.665 15.170 23.089 1.00 83.88 200 THR A N 1
ATOM 1516 C CA . THR A 1 200 ? -11.152 16.526 23.336 1.00 83.88 200 THR A CA 1
ATOM 1517 C C . THR A 1 200 ? -10.646 17.513 22.289 1.00 83.88 200 THR A C 1
ATOM 1519 O O . THR A 1 200 ? -11.420 18.326 21.792 1.00 83.88 200 THR A O 1
ATOM 1522 N N . ASP A 1 201 ? -9.379 17.435 21.891 1.00 81.81 201 ASP A N 1
ATOM 1523 C CA . ASP A 1 201 ? -8.814 18.339 20.884 1.00 81.81 201 ASP A CA 1
ATOM 1524 C C . ASP A 1 201 ? -9.445 18.167 19.493 1.00 81.81 201 ASP A C 1
ATOM 1526 O O . ASP A 1 201 ? -9.466 19.122 18.714 1.00 81.81 201 ASP A O 1
ATOM 1530 N N . ASN A 1 202 ? -10.037 17.000 19.219 1.00 78.00 202 ASN A N 1
ATOM 1531 C CA . ASN A 1 202 ? -10.749 16.700 17.975 1.00 78.00 202 ASN A CA 1
ATOM 1532 C C . ASN A 1 202 ? -12.236 17.115 17.987 1.00 78.00 202 ASN A C 1
ATOM 1534 O O . ASN A 1 202 ? -12.904 17.010 16.959 1.00 78.00 202 ASN A O 1
ATOM 1538 N N . LEU A 1 203 ? -12.784 17.607 19.107 1.00 78.81 203 LEU A N 1
ATOM 1539 C CA . LEU A 1 203 ? -14.164 18.104 19.142 1.00 78.81 203 LEU A CA 1
ATOM 1540 C C . LEU A 1 203 ? -14.286 19.478 18.467 1.00 78.81 203 LEU A C 1
ATOM 1542 O O . LEU A 1 203 ? -13.545 20.415 18.770 1.00 78.81 203 LEU A O 1
ATOM 1546 N N . GLN A 1 204 ? -15.299 19.632 17.614 1.00 77.19 204 GLN A N 1
ATOM 1547 C CA . GLN A 1 204 ? -15.559 20.886 16.896 1.00 77.19 204 GLN A CA 1
ATOM 1548 C C . GLN A 1 204 ? -16.123 21.984 17.825 1.00 77.19 204 GLN A C 1
ATOM 1550 O O . GLN A 1 204 ? -15.812 23.166 17.669 1.00 77.19 204 GLN A O 1
ATOM 1555 N N . SER A 1 205 ? -16.921 21.610 18.834 1.00 82.62 205 SER A N 1
ATOM 1556 C CA . SER A 1 205 ? -17.552 22.557 19.766 1.00 82.62 205 SER A CA 1
ATOM 1557 C C . SER A 1 205 ? -16.598 23.012 20.874 1.00 82.62 205 SER A C 1
ATOM 1559 O O . SER A 1 205 ? -16.164 22.225 21.716 1.00 82.62 205 SER A O 1
ATOM 1561 N N . ALA A 1 206 ? -16.319 24.318 20.938 1.00 83.81 206 ALA A N 1
ATOM 1562 C CA . ALA A 1 206 ? -15.512 24.917 22.005 1.00 83.81 206 ALA A CA 1
ATOM 1563 C C . ALA A 1 206 ? -16.104 24.692 23.409 1.00 83.81 206 ALA A C 1
ATOM 1565 O O . ALA A 1 206 ? -15.350 24.480 24.357 1.00 83.81 206 ALA A O 1
ATOM 1566 N N . ALA A 1 207 ? -17.435 24.678 23.532 1.00 83.31 207 ALA A N 1
ATOM 1567 C CA . ALA A 1 207 ? -18.114 24.422 24.799 1.00 83.31 207 ALA A CA 1
ATOM 1568 C C . ALA A 1 207 ? -17.913 22.970 25.267 1.00 83.31 207 ALA A C 1
ATOM 1570 O O . ALA A 1 207 ? -17.518 22.744 26.408 1.00 83.31 207 ALA A O 1
ATOM 1571 N N . MET A 1 208 ? -18.092 21.988 24.373 1.00 85.69 208 MET A N 1
ATOM 1572 C CA . MET A 1 208 ? -17.861 20.571 24.696 1.00 85.69 208 MET A CA 1
ATOM 1573 C C . MET A 1 208 ? -16.395 20.309 25.066 1.00 85.69 208 MET A C 1
ATOM 1575 O O . MET A 1 208 ? -16.113 19.570 26.010 1.00 85.69 208 MET A O 1
ATOM 1579 N N . ARG A 1 209 ? -15.456 20.985 24.386 1.00 89.19 209 ARG A N 1
ATOM 1580 C CA . ARG A 1 209 ? -14.030 20.933 24.737 1.00 89.19 209 ARG A CA 1
ATOM 1581 C C . ARG A 1 209 ? -13.740 21.449 26.135 1.00 89.19 209 ARG A C 1
ATOM 1583 O O . ARG A 1 209 ? -12.962 20.832 26.856 1.00 89.19 209 ARG A O 1
ATOM 1590 N N . ALA A 1 210 ? -14.347 22.570 26.514 1.00 88.38 210 ALA A N 1
ATOM 1591 C CA . ALA A 1 210 ? -14.164 23.140 27.843 1.00 88.38 210 ALA A CA 1
ATOM 1592 C C . ALA A 1 210 ? -14.643 22.170 28.935 1.00 88.38 210 ALA A C 1
ATOM 1594 O O . ALA A 1 210 ? -13.918 21.941 29.902 1.00 88.38 210 ALA A O 1
ATOM 1595 N N . VAL A 1 211 ? -15.807 21.542 28.734 1.00 88.00 211 VAL A N 1
ATOM 1596 C CA . VAL A 1 211 ? -16.375 20.569 29.679 1.00 88.00 211 VAL A CA 1
ATOM 1597 C C . VAL A 1 211 ? -15.479 19.338 29.831 1.00 88.00 211 VAL A C 1
ATOM 1599 O O . VAL A 1 211 ? -15.149 18.966 30.958 1.00 88.00 211 VAL A O 1
ATOM 1602 N N . LEU A 1 212 ? -15.031 18.724 28.728 1.00 88.62 212 LEU A N 1
ATOM 1603 C CA . LEU A 1 212 ? -14.144 17.559 28.823 1.00 88.62 212 LEU A CA 1
ATOM 1604 C C . LEU A 1 212 ? -12.791 17.915 29.439 1.00 88.62 212 LEU A C 1
ATOM 1606 O O . LEU A 1 212 ? -12.326 17.188 30.309 1.00 88.62 212 LEU A O 1
ATOM 1610 N N . ARG A 1 213 ? -12.180 19.052 29.076 1.00 90.81 213 ARG A N 1
A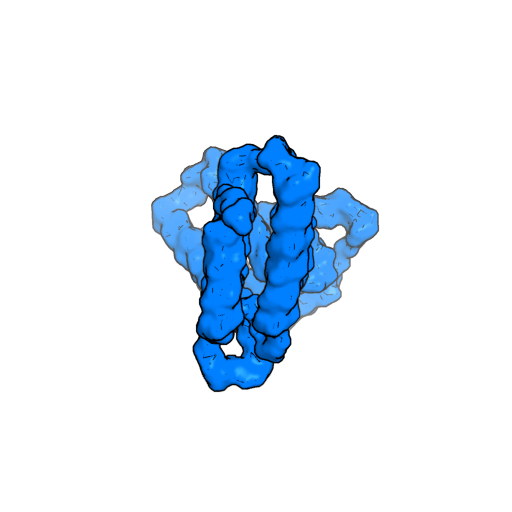TOM 1611 C CA . ARG A 1 213 ? -10.918 19.497 29.699 1.00 90.81 213 ARG A CA 1
ATOM 1612 C C . ARG A 1 213 ? -11.062 19.691 31.203 1.00 90.81 213 ARG A C 1
ATOM 1614 O O . ARG A 1 213 ? -10.174 19.288 31.949 1.00 90.81 213 ARG A O 1
ATOM 1621 N N . GLN A 1 214 ? -12.178 20.268 31.648 1.00 88.50 214 GLN A N 1
ATOM 1622 C CA . GLN A 1 214 ? -12.468 20.422 33.070 1.00 88.50 214 GLN A CA 1
ATOM 1623 C C . GLN A 1 214 ? -12.578 19.059 33.765 1.00 88.50 214 GLN A C 1
ATOM 1625 O O . GLN A 1 214 ? -11.966 18.867 34.814 1.00 88.50 214 GLN A O 1
ATOM 1630 N N . LYS A 1 215 ? -13.302 18.105 33.170 1.00 86.38 215 LYS A N 1
ATOM 1631 C CA . LYS A 1 215 ? -13.442 16.747 33.713 1.00 86.38 215 LYS A CA 1
ATOM 1632 C C . LYS A 1 215 ? -12.117 15.985 33.753 1.00 86.38 215 LYS A C 1
ATOM 1634 O O . LYS A 1 215 ? -11.774 15.408 34.777 1.00 86.38 215 LYS A O 1
ATOM 1639 N N . ILE A 1 216 ? -11.316 16.061 32.693 1.00 88.31 216 ILE A N 1
ATOM 1640 C CA . ILE A 1 216 ? -9.987 15.435 32.631 1.00 88.31 216 ILE A CA 1
ATOM 1641 C C . ILE A 1 216 ? -9.059 16.001 33.712 1.00 88.31 216 ILE A C 1
ATOM 1643 O O . ILE A 1 216 ? -8.332 15.245 34.351 1.00 88.31 216 ILE A O 1
ATOM 1647 N N . ALA A 1 217 ? -9.100 17.315 33.957 1.00 85.69 217 ALA A N 1
ATOM 1648 C CA . ALA A 1 217 ? -8.305 17.947 35.010 1.00 85.69 217 ALA A CA 1
ATOM 1649 C C . ALA A 1 217 ? -8.705 17.487 36.427 1.00 85.69 217 ALA A C 1
ATOM 1651 O O . ALA A 1 217 ? -7.885 17.543 37.342 1.00 85.69 217 ALA A O 1
ATOM 1652 N N . GLN A 1 218 ? -9.946 17.026 36.609 1.00 80.81 218 GLN A N 1
ATOM 1653 C CA . GLN A 1 218 ? -10.456 16.504 37.879 1.00 80.81 218 GLN A CA 1
ATOM 1654 C C . GLN A 1 218 ? -10.102 15.025 38.107 1.00 80.81 218 GLN A C 1
ATOM 1656 O O . GLN A 1 218 ? -10.112 14.576 39.253 1.00 80.81 218 GLN A O 1
ATOM 1661 N N . LEU A 1 219 ? -9.730 14.276 37.062 1.00 73.25 219 LEU A N 1
ATOM 1662 C CA . LEU A 1 219 ? -9.346 12.865 37.170 1.00 73.25 219 LEU A CA 1
ATOM 1663 C C . LEU A 1 219 ? -8.120 12.698 38.071 1.00 73.25 219 LEU A C 1
ATOM 1665 O O . LEU A 1 219 ? -7.010 12.967 37.628 1.00 73.25 219 LEU A O 1
ATOM 1669 N N . GLY A 1 220 ? -8.283 12.230 39.307 1.00 61.72 220 GLY A N 1
ATOM 1670 C CA . GLY A 1 220 ? -7.170 11.960 40.229 1.00 61.72 220 GLY A CA 1
ATOM 1671 C C . GLY A 1 220 ? -6.833 13.089 41.207 1.00 61.72 220 GLY A C 1
ATOM 1672 O O . GLY A 1 220 ? -5.891 12.943 41.983 1.00 61.72 220 GLY A O 1
ATOM 1673 N N . SER A 1 221 ? -7.600 14.183 41.220 1.00 57.31 221 SER A N 1
ATOM 1674 C CA . SER A 1 221 ? -7.676 15.019 42.423 1.00 57.31 221 SER A CA 1
ATOM 1675 C C . SER A 1 221 ? -8.647 14.349 43.396 1.00 57.31 221 SER A C 1
ATOM 1677 O O . SER A 1 221 ? -9.749 13.995 42.972 1.00 57.31 221 SER A O 1
ATOM 1679 N N . PRO A 1 222 ? -8.289 14.148 44.677 1.00 47.91 222 PRO A N 1
ATOM 1680 C CA . PRO A 1 222 ? -9.262 13.685 45.656 1.00 47.91 222 PRO A CA 1
ATOM 1681 C C . PRO A 1 222 ? -10.417 14.692 45.692 1.00 47.91 222 PRO A C 1
ATOM 1683 O O . PRO A 1 222 ? -10.182 15.900 45.767 1.00 47.91 222 PRO A O 1
ATOM 1686 N N . ALA A 1 223 ? -11.651 14.201 45.574 1.00 44.19 223 ALA A N 1
ATOM 1687 C CA . ALA A 1 223 ? -12.833 15.027 45.776 1.00 44.19 223 ALA A CA 1
ATOM 1688 C C . ALA A 1 223 ? -12.749 15.637 47.184 1.00 44.19 223 ALA A C 1
ATOM 1690 O O . ALA A 1 223 ? -12.575 14.902 48.156 1.00 44.19 223 ALA A O 1
ATOM 1691 N N . ALA A 1 224 ? -12.775 16.969 47.260 1.00 33.81 224 ALA A N 1
ATOM 1692 C CA . ALA A 1 224 ? -12.858 17.704 48.518 1.00 33.81 224 ALA A CA 1
ATOM 1693 C C . ALA A 1 224 ? -14.239 17.525 49.160 1.00 33.81 224 ALA A C 1
ATOM 1695 O O . ALA A 1 224 ? -15.231 17.463 48.395 1.00 33.81 224 ALA A O 1
#

Sequence (224 aa):
MEVCVASDSLCSSMLASLSLDRRRPDHVVLFSKGVLVALTQTLPCCSASRWRRLLGALRRLISSGLLHVPFSLEYVDFLPLLDLRRFAGELRLSVLLLRALQLLCGASCSHWLPPDGWAHVGRLYAAAAREMAAAVRDQLTPPAAKEASADVMMPGGQSEALFLCSLEILGHYEAVMAAFPGSSSALESDNTRHFFSTITDNLQSAAMRAVLRQKIAQLGSPAA